Protein AF-A0A7V9ZCV2-F1 (afdb_monomer_lite)

Foldseek 3Di:
DDVVQFVDPPDPDTHGDDDDPDDPFAKAFDDALVQCCDDPNPDPVHPCLQWDADPQQLWIDHDDDPSVLVSVCVQQPQCDADPVRHRCNDPVNTIDRDHYDDQDGDDPQSQQVDGRCCCCVVVVDDLVNAWDADGPDDPNPRIDDEDADCPPDDDDGHYPVVQLVLPNPCPDPRNVVPSCNGHVDPPDDDDD

pLDDT: mean 80.01, std 9.98, range [44.03, 93.31]

Secondary structure (DSSP, 8-state):
--TTTBS-SSSSSPPBPPPPSS-SS--EEP--TTGGGSGGGS-TTGGGGT--EEGGGTEE----THHHHHHHHTT--TT-B-TTS-B--SHHHHEESS---PPP---GGGGGT--HHHHHHHHT--GGGTPPB-TTS-GGGSB---B--SSS--SSS-BGGGT-SSSSSS-STTTTT-GGGT---TT-----

Radius of gyration: 21.48 Å; chains: 1; bounding box: 48×38×63 Å

Sequence (192 aa):
MCEICHTDASSGKPPLKSFPTVFKESFNVKFDHAQHMAGAARPPNGCVACHRSLNRGVALTIPVGLNAHSQCYSCHTPSSKAASGKEIASCGVCHDQKAFARTATNASAFRVGFVHSKHASRQRLECASCHTLSAGLPQGRQVSSPRAAEHFVTGGGQSCLTCHNGKRSFGGDLAFKDCRRCHTGSTFRLGM

Structure (mmCIF, N/CA/C/O backbone):
data_AF-A0A7V9ZCV2-F1
#
_entry.id   AF-A0A7V9ZCV2-F1
#
loop_
_atom_site.group_PDB
_atom_site.id
_atom_site.type_symbol
_atom_site.label_atom_id
_atom_site.label_alt_id
_atom_site.label_comp_id
_atom_site.label_asym_id
_atom_site.label_entity_id
_atom_site.label_seq_id
_atom_site.pdbx_PDB_ins_code
_atom_site.Cartn_x
_atom_site.Cartn_y
_atom_site.Cartn_z
_atom_site.occupancy
_atom_site.B_iso_or_equiv
_atom_site.auth_seq_id
_atom_site.auth_comp_id
_atom_site.auth_asym_id
_atom_site.auth_atom_id
_atom_site.pdbx_PDB_model_num
ATOM 1 N N . MET A 1 1 ? 21.362 -8.732 -21.301 1.00 61.47 1 MET A N 1
ATOM 2 C CA . MET A 1 1 ? 20.115 -9.526 -21.200 1.00 61.47 1 MET A CA 1
ATOM 3 C C . MET A 1 1 ? 20.395 -10.753 -20.330 1.00 61.47 1 MET A C 1
ATOM 5 O O . MET A 1 1 ? 21.553 -11.138 -20.265 1.00 61.47 1 MET A O 1
ATOM 9 N N . CYS A 1 2 ? 19.422 -11.320 -19.605 1.00 65.75 2 CYS A N 1
ATOM 10 C CA . CYS A 1 2 ? 19.673 -12.418 -18.656 1.00 65.75 2 CYS A CA 1
ATOM 11 C C . CYS A 1 2 ? 19.262 -13.783 -19.230 1.00 65.75 2 CYS A C 1
ATOM 13 O O . CYS A 1 2 ? 18.094 -13.980 -19.566 1.00 65.75 2 CYS A O 1
ATOM 15 N N . GLU A 1 3 ? 20.194 -14.739 -19.274 1.00 69.94 3 GLU A N 1
ATOM 16 C CA . GLU A 1 3 ? 19.952 -16.104 -19.772 1.00 69.94 3 GLU A CA 1
ATOM 17 C C . GLU A 1 3 ? 18.967 -16.910 -18.911 1.00 69.94 3 GLU A C 1
ATOM 19 O O . GLU A 1 3 ? 18.524 -17.979 -19.313 1.00 69.94 3 GLU A O 1
ATOM 24 N N . ILE A 1 4 ? 18.556 -16.411 -17.743 1.00 67.38 4 ILE A N 1
ATOM 25 C CA . ILE A 1 4 ? 17.490 -17.034 -16.942 1.00 67.38 4 ILE A CA 1
ATOM 26 C C . ILE A 1 4 ? 16.166 -17.053 -17.721 1.00 67.38 4 ILE A C 1
ATOM 28 O O . ILE A 1 4 ? 15.456 -18.056 -17.705 1.00 67.38 4 ILE A O 1
ATOM 32 N N . CYS A 1 5 ? 15.859 -15.976 -18.450 1.00 69.69 5 CYS A N 1
ATOM 33 C CA . CYS A 1 5 ? 14.604 -15.837 -19.192 1.00 69.69 5 CYS A CA 1
ATOM 34 C C . CYS A 1 5 ? 14.782 -15.876 -20.710 1.00 69.69 5 CYS A C 1
ATOM 36 O O . CYS A 1 5 ? 13.781 -15.967 -21.409 1.00 69.69 5 CYS A O 1
ATOM 38 N N . HIS A 1 6 ? 16.007 -15.810 -21.230 1.00 78.31 6 HIS A N 1
ATOM 39 C CA . HIS A 1 6 ? 16.274 -15.845 -22.668 1.00 78.31 6 HIS A CA 1
ATOM 40 C C . HIS A 1 6 ? 17.119 -17.052 -23.059 1.00 78.31 6 HIS A C 1
ATOM 42 O O . HIS A 1 6 ? 17.955 -17.507 -22.279 1.00 78.31 6 HIS A O 1
ATOM 48 N N . THR A 1 7 ? 16.886 -17.588 -24.256 1.00 77.62 7 THR A N 1
ATOM 49 C CA . THR A 1 7 ? 17.662 -18.714 -24.805 1.00 77.62 7 THR A CA 1
ATOM 50 C C . THR A 1 7 ? 19.061 -18.299 -25.249 1.00 77.62 7 THR A C 1
ATOM 52 O O . THR A 1 7 ? 19.964 -19.124 -25.227 1.00 77.62 7 THR A O 1
ATOM 55 N N . ASP A 1 8 ? 19.238 -17.025 -25.597 1.00 77.00 8 ASP A N 1
ATOM 56 C CA . ASP A 1 8 ? 20.525 -16.375 -25.829 1.00 77.00 8 ASP A CA 1
ATOM 57 C C . ASP A 1 8 ? 20.475 -14.940 -25.289 1.00 77.00 8 ASP A C 1
ATOM 59 O O . ASP A 1 8 ? 19.408 -14.340 -25.204 1.00 77.00 8 ASP A O 1
ATOM 63 N N . ALA A 1 9 ? 21.608 -14.378 -24.875 1.00 68.88 9 ALA A N 1
ATOM 64 C CA . ALA A 1 9 ? 21.683 -12.985 -24.422 1.00 68.88 9 ALA A CA 1
ATOM 65 C C . ALA A 1 9 ? 22.315 -12.043 -25.462 1.00 68.88 9 ALA A C 1
ATOM 67 O O . ALA A 1 9 ? 22.471 -10.850 -25.184 1.00 68.88 9 ALA A O 1
ATOM 68 N N . SER A 1 10 ? 22.679 -12.585 -26.626 1.00 67.44 10 SER A N 1
ATOM 69 C CA . SER A 1 10 ? 23.599 -11.972 -27.589 1.00 67.44 10 SER A CA 1
ATOM 70 C C . SER A 1 10 ? 22.897 -11.360 -28.802 1.00 67.44 10 SER A C 1
ATOM 72 O O . SER A 1 10 ? 23.508 -10.569 -29.517 1.00 67.44 10 SER A O 1
ATOM 74 N N . SER A 1 11 ? 21.632 -11.701 -29.061 1.00 63.31 11 SER A N 1
ATOM 75 C CA . SER A 1 11 ? 20.870 -11.140 -30.181 1.00 63.31 11 SER A CA 1
ATOM 76 C C . SER A 1 11 ? 20.094 -9.871 -29.795 1.00 63.31 11 SER A C 1
ATOM 78 O O . SER A 1 11 ? 19.794 -9.624 -28.628 1.00 63.31 11 SER A O 1
ATOM 80 N N . GLY A 1 12 ? 19.754 -9.032 -30.785 1.00 63.56 12 GLY A N 1
ATOM 81 C CA . GLY A 1 12 ? 19.007 -7.780 -30.568 1.00 63.56 12 GLY A CA 1
ATOM 82 C C . GLY A 1 12 ? 17.534 -7.976 -30.170 1.00 63.56 12 GLY A C 1
ATOM 83 O O . GLY A 1 12 ? 16.901 -7.045 -29.674 1.00 63.56 12 GLY A O 1
ATOM 84 N N . LYS A 1 13 ? 16.988 -9.185 -30.368 1.00 66.25 13 LYS A N 1
ATOM 85 C CA . LYS A 1 13 ? 15.652 -9.624 -29.925 1.00 66.25 13 LYS A CA 1
ATOM 86 C C . LYS A 1 13 ? 15.717 -11.091 -29.473 1.00 66.25 13 LYS A C 1
ATOM 88 O O . LYS A 1 13 ? 15.217 -11.966 -30.179 1.00 66.25 13 LYS A O 1
ATOM 93 N N . PRO A 1 14 ? 16.348 -11.364 -28.327 1.00 69.12 14 PRO A N 1
ATOM 94 C CA . PRO A 1 14 ? 16.604 -12.727 -27.906 1.00 69.12 14 PRO A CA 1
ATOM 95 C C . PRO A 1 14 ? 15.304 -13.455 -27.564 1.00 69.12 14 PRO A C 1
ATOM 97 O O . PRO A 1 14 ? 14.473 -12.890 -26.839 1.00 69.12 14 PRO A O 1
ATOM 100 N N . PRO A 1 15 ? 15.104 -14.696 -28.045 1.00 75.25 15 PRO A N 1
ATOM 101 C CA . PRO A 1 15 ? 13.908 -15.465 -27.747 1.00 75.25 15 PRO A CA 1
ATOM 102 C C . PRO A 1 15 ? 13.770 -15.670 -26.239 1.00 75.25 15 PRO A C 1
ATOM 104 O O . PRO A 1 15 ? 14.747 -15.929 -25.530 1.00 75.25 15 PRO A O 1
ATOM 107 N N . LEU A 1 16 ? 12.543 -15.536 -25.740 1.00 73.38 16 LEU A N 1
ATOM 108 C CA . LEU A 1 16 ? 12.220 -15.818 -24.347 1.00 73.38 16 LEU A CA 1
ATOM 109 C C . LEU A 1 16 ? 12.081 -17.332 -24.157 1.00 73.38 16 LEU A C 1
ATOM 111 O O . LEU A 1 16 ? 11.397 -18.006 -24.927 1.00 73.38 16 LEU A O 1
ATOM 115 N N . LYS A 1 17 ? 12.689 -17.860 -23.096 1.00 71.00 17 LYS A N 1
ATOM 116 C CA . LYS A 1 17 ? 12.390 -19.198 -22.588 1.00 71.00 17 LYS A CA 1
ATOM 117 C C . LYS A 1 17 ? 10.922 -19.243 -22.173 1.00 71.00 17 LYS A C 1
ATOM 119 O O . LYS A 1 17 ? 10.381 -18.270 -21.641 1.00 71.00 17 LYS A O 1
ATOM 124 N N . SER A 1 18 ? 10.282 -20.392 -22.373 1.00 65.44 18 SER A N 1
ATOM 125 C CA . SER A 1 18 ? 8.979 -20.662 -21.769 1.00 65.44 18 SER A CA 1
ATOM 126 C C . SER A 1 18 ? 9.080 -20.432 -20.263 1.00 65.44 18 SER A C 1
ATOM 128 O O . SER A 1 18 ? 10.025 -20.905 -19.629 1.00 65.44 18 SER A O 1
ATOM 130 N N . PHE A 1 19 ? 8.136 -19.678 -19.698 1.00 58.47 19 PHE A N 1
ATOM 131 C CA . PHE A 1 19 ? 8.181 -19.353 -18.278 1.00 58.47 19 PHE A CA 1
ATOM 132 C C . PHE A 1 19 ? 8.149 -20.661 -17.470 1.00 58.47 19 PHE A C 1
ATOM 134 O O . PHE A 1 19 ? 7.226 -21.458 -17.670 1.00 58.47 19 PHE A O 1
ATOM 141 N N . PRO A 1 20 ? 9.149 -20.930 -16.614 1.00 55.72 20 PRO A N 1
ATOM 142 C CA . PRO A 1 20 ? 9.232 -22.206 -15.928 1.00 55.72 20 PRO A CA 1
ATOM 143 C C . PRO A 1 20 ? 8.002 -22.395 -15.039 1.00 55.72 20 PRO A C 1
ATOM 145 O O . PRO A 1 20 ? 7.627 -21.517 -14.262 1.00 55.72 20 PRO A O 1
ATOM 148 N N . THR A 1 21 ? 7.372 -23.564 -15.140 1.00 54.09 21 THR A N 1
ATOM 149 C CA . THR A 1 21 ? 6.256 -23.960 -14.266 1.00 54.09 21 THR A CA 1
ATOM 150 C C . THR A 1 21 ? 6.712 -24.175 -12.820 1.00 54.09 21 THR A C 1
ATOM 152 O O . THR A 1 21 ? 5.890 -24.137 -11.906 1.00 54.09 21 THR A O 1
ATOM 155 N N . VAL A 1 22 ? 8.024 -24.345 -12.606 1.00 49.62 22 VAL A N 1
ATOM 156 C CA . VAL A 1 22 ? 8.671 -24.476 -11.299 1.00 49.62 22 VAL A CA 1
ATOM 157 C C . VAL A 1 22 ? 10.004 -23.721 -11.325 1.00 49.62 22 VAL A C 1
ATOM 159 O O . VAL A 1 22 ? 10.908 -24.082 -12.077 1.00 49.62 22 VAL A O 1
ATOM 162 N N . PHE A 1 23 ? 10.141 -22.674 -10.512 1.00 55.56 23 PHE A N 1
ATOM 163 C CA . PHE A 1 23 ? 11.418 -21.976 -10.338 1.00 55.56 23 PHE A CA 1
ATOM 164 C C . PHE A 1 23 ? 12.355 -22.822 -9.470 1.00 55.56 23 PHE A C 1
ATOM 166 O O . PHE A 1 23 ? 12.023 -23.116 -8.321 1.00 55.56 23 PHE A O 1
ATOM 173 N N . LYS A 1 24 ? 13.512 -23.223 -10.016 1.00 51.44 24 LYS A N 1
ATOM 174 C CA . LYS A 1 24 ? 14.575 -23.894 -9.249 1.00 51.44 24 LYS A CA 1
ATOM 175 C C . LYS A 1 24 ? 15.410 -22.887 -8.458 1.00 51.44 24 LYS A C 1
ATOM 177 O O . LYS A 1 24 ? 15.836 -23.190 -7.347 1.00 51.44 24 LYS A O 1
ATOM 182 N N . GLU A 1 25 ? 15.595 -21.680 -8.984 1.00 54.75 25 GLU A N 1
ATOM 183 C CA . GLU A 1 25 ? 16.238 -20.578 -8.280 1.00 54.75 25 GLU A CA 1
ATOM 184 C C . GLU A 1 25 ? 15.188 -19.674 -7.611 1.00 54.75 25 GLU A C 1
ATOM 186 O O . GLU A 1 25 ? 14.194 -19.270 -8.219 1.00 54.75 25 GLU A O 1
ATOM 191 N N . SER A 1 26 ? 15.401 -19.321 -6.342 1.00 57.47 26 SER A N 1
ATOM 192 C CA . SER A 1 26 ? 14.603 -18.268 -5.711 1.00 57.47 26 SER A CA 1
ATOM 193 C C . SER A 1 26 ? 15.037 -16.911 -6.260 1.00 57.47 26 SER A C 1
ATOM 195 O O . SER A 1 26 ? 16.184 -16.510 -6.071 1.00 57.47 26 SER A O 1
ATOM 197 N N . PHE A 1 27 ? 14.120 -16.197 -6.910 1.00 68.06 27 PHE A N 1
ATOM 198 C CA . PHE A 1 27 ? 14.326 -14.805 -7.296 1.00 68.06 27 PHE A CA 1
ATOM 199 C C . PHE A 1 27 ? 13.449 -13.918 -6.436 1.00 68.06 27 PHE A C 1
ATOM 201 O O . PHE A 1 27 ? 12.218 -14.003 -6.470 1.00 68.06 27 PHE A O 1
ATOM 208 N N . ASN A 1 28 ? 14.088 -13.047 -5.666 1.00 74.56 28 ASN A N 1
ATOM 209 C CA . ASN A 1 28 ? 13.364 -12.040 -4.928 1.00 74.56 28 ASN A CA 1
ATOM 210 C C . ASN A 1 28 ? 12.978 -10.901 -5.876 1.00 74.56 28 ASN A C 1
ATOM 212 O O . ASN A 1 28 ? 13.704 -10.584 -6.824 1.00 74.56 28 ASN A O 1
ATOM 216 N N . VAL A 1 29 ? 11.839 -10.275 -5.601 1.00 81.38 29 VAL A N 1
ATOM 217 C CA . VAL A 1 29 ? 11.455 -9.018 -6.235 1.00 81.38 29 VAL A CA 1
ATOM 218 C C . VAL A 1 29 ? 11.764 -7.882 -5.268 1.00 81.38 29 VAL A C 1
ATOM 220 O O . VAL A 1 29 ? 11.460 -7.942 -4.079 1.00 81.38 29 VAL A O 1
ATOM 223 N N . LYS A 1 30 ? 12.413 -6.847 -5.779 1.00 83.56 30 LYS A N 1
ATOM 224 C CA . LYS A 1 30 ? 12.681 -5.595 -5.090 1.00 83.56 30 LYS A CA 1
ATOM 225 C C . LYS A 1 30 ? 11.562 -4.639 -5.453 1.00 83.56 30 LYS A C 1
ATOM 227 O O . LYS A 1 30 ? 11.387 -4.281 -6.615 1.00 83.56 30 LYS A O 1
ATOM 232 N N . PHE A 1 31 ? 10.824 -4.222 -4.440 1.00 87.56 31 PHE A N 1
ATOM 233 C CA . PHE A 1 31 ? 9.834 -3.170 -4.545 1.00 87.56 31 PHE A CA 1
ATOM 234 C C . PHE A 1 31 ? 9.894 -2.324 -3.276 1.00 87.56 31 PHE A C 1
ATOM 236 O O . PHE A 1 31 ? 10.027 -2.868 -2.178 1.00 87.56 31 PHE A O 1
ATOM 243 N N . ASP A 1 32 ? 9.815 -1.005 -3.432 1.00 90.06 32 ASP A N 1
ATOM 244 C CA . ASP A 1 32 ? 9.795 -0.055 -2.322 1.00 90.06 32 ASP A CA 1
ATOM 245 C C . ASP A 1 32 ? 8.561 0.846 -2.429 1.00 90.06 32 ASP A C 1
ATOM 247 O O . ASP A 1 32 ? 8.414 1.612 -3.387 1.00 90.06 32 ASP A O 1
ATOM 251 N N . HIS A 1 33 ? 7.647 0.726 -1.461 1.00 92.50 33 HIS A N 1
ATOM 252 C CA . HIS A 1 33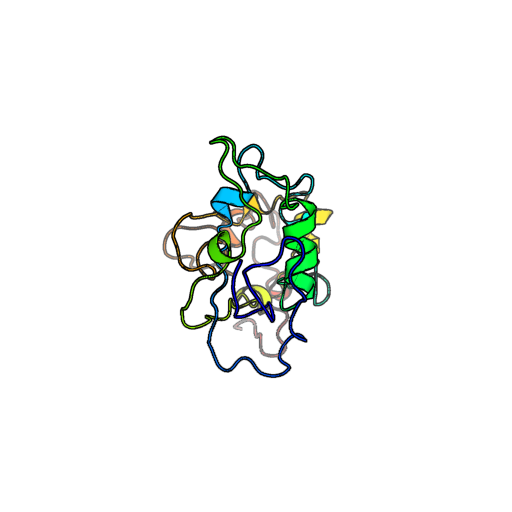 ? 6.413 1.514 -1.449 1.00 92.50 33 HIS A CA 1
ATOM 253 C C . HIS A 1 33 ? 6.674 3.012 -1.276 1.00 92.50 33 HIS A C 1
ATOM 255 O O . HIS A 1 33 ? 5.944 3.814 -1.850 1.00 92.50 33 HIS A O 1
ATOM 261 N N . ALA A 1 34 ? 7.677 3.407 -0.488 1.00 93.31 34 ALA A N 1
ATOM 262 C CA . ALA A 1 34 ? 7.952 4.820 -0.250 1.00 93.31 34 ALA A CA 1
ATOM 263 C C . ALA A 1 34 ? 8.448 5.493 -1.538 1.00 93.31 34 ALA A C 1
ATOM 265 O O . ALA A 1 34 ? 7.972 6.572 -1.888 1.00 93.31 34 ALA A O 1
ATOM 266 N N . GLN A 1 35 ? 9.309 4.807 -2.297 1.00 91.94 35 GLN A N 1
ATOM 267 C CA . GLN A 1 35 ? 9.753 5.251 -3.616 1.00 91.94 35 GLN A CA 1
ATOM 268 C C . GLN A 1 35 ? 8.576 5.417 -4.588 1.00 91.94 35 GLN A C 1
ATOM 270 O O . GLN A 1 35 ? 8.456 6.454 -5.235 1.00 91.94 35 GLN A O 1
ATOM 275 N N . HIS A 1 36 ? 7.679 4.430 -4.671 1.00 92.31 36 HIS A N 1
ATOM 276 C CA . HIS A 1 36 ? 6.541 4.450 -5.603 1.00 92.31 36 HIS A CA 1
ATOM 277 C C . HIS A 1 36 ? 5.363 5.305 -5.128 1.00 92.31 36 HIS A C 1
ATOM 279 O O . HIS A 1 36 ? 4.305 5.298 -5.744 1.00 92.31 36 HIS A O 1
ATOM 285 N N . MET A 1 37 ? 5.509 6.050 -4.036 1.00 92.56 37 MET A N 1
ATOM 286 C CA . MET A 1 37 ? 4.476 6.972 -3.561 1.00 92.56 37 MET A CA 1
ATOM 287 C C . MET A 1 37 ? 4.943 8.431 -3.575 1.00 92.56 37 MET A C 1
ATOM 289 O O . MET A 1 37 ? 4.214 9.307 -3.094 1.00 92.56 37 MET A O 1
ATOM 293 N N . ALA A 1 38 ? 6.102 8.697 -4.192 1.00 89.75 38 ALA A N 1
ATOM 294 C CA . ALA A 1 38 ? 6.743 10.003 -4.282 1.00 89.75 38 ALA A CA 1
ATOM 295 C C . ALA A 1 38 ? 7.051 10.425 -5.733 1.00 89.75 38 ALA A C 1
ATOM 297 O O . ALA A 1 38 ? 7.393 9.605 -6.587 1.00 89.75 38 ALA A O 1
ATOM 298 N N . GLY A 1 39 ? 6.978 11.736 -5.990 1.00 88.56 39 GLY A N 1
ATOM 299 C CA . GLY A 1 39 ? 7.389 12.357 -7.254 1.00 88.56 39 GLY A CA 1
ATOM 300 C C . GLY A 1 39 ? 6.771 11.713 -8.500 1.00 88.56 39 GLY A C 1
ATOM 301 O O . GLY A 1 39 ? 5.615 11.297 -8.492 1.00 88.56 39 GLY A O 1
ATOM 302 N N . ALA A 1 40 ? 7.571 11.606 -9.564 1.00 86.00 40 ALA A N 1
ATOM 303 C CA . ALA A 1 40 ? 7.162 11.024 -10.846 1.00 86.00 40 ALA A CA 1
ATOM 304 C C . ALA A 1 40 ? 6.929 9.500 -10.801 1.00 86.00 40 ALA A C 1
ATOM 306 O O . ALA A 1 40 ? 6.356 8.942 -11.730 1.00 86.00 40 ALA A O 1
ATOM 307 N N . ALA A 1 41 ? 7.366 8.821 -9.735 1.00 88.62 41 ALA A N 1
ATOM 308 C CA . ALA A 1 41 ? 7.134 7.390 -9.556 1.00 88.62 41 ALA A CA 1
ATOM 309 C C . ALA A 1 41 ? 5.748 7.086 -8.966 1.00 88.62 41 ALA A C 1
ATOM 311 O O . ALA A 1 41 ? 5.340 5.925 -8.945 1.00 88.62 41 ALA A O 1
ATOM 312 N N . ARG A 1 42 ? 5.030 8.107 -8.475 1.00 91.31 42 ARG A N 1
ATOM 313 C CA . ARG A 1 42 ? 3.710 7.948 -7.868 1.00 91.31 42 ARG A CA 1
ATOM 314 C C . ARG A 1 42 ? 2.660 7.598 -8.933 1.00 91.31 42 ARG A C 1
ATOM 316 O O . ARG A 1 42 ? 2.423 8.412 -9.825 1.00 91.31 42 ARG A O 1
ATOM 323 N N . PRO A 1 43 ? 1.960 6.453 -8.818 1.00 90.62 43 PRO A N 1
ATOM 324 C CA . PRO A 1 43 ? 0.871 6.116 -9.723 1.00 90.62 43 PRO A CA 1
ATOM 325 C C . PRO A 1 43 ? -0.267 7.145 -9.657 1.00 90.62 43 PRO A C 1
ATOM 327 O O . PRO A 1 43 ? -0.588 7.620 -8.561 1.00 90.62 43 PRO A O 1
ATOM 330 N N . PRO A 1 44 ? -0.951 7.427 -10.782 1.00 85.38 44 PRO A N 1
ATOM 331 C CA . PRO A 1 44 ? -2.009 8.440 -10.850 1.00 85.38 44 PRO A CA 1
ATOM 332 C C . PRO A 1 44 ? -3.168 8.165 -9.879 1.00 85.38 44 PRO A C 1
ATOM 334 O O . PRO A 1 44 ? -3.729 9.097 -9.316 1.00 85.38 44 PRO A O 1
ATOM 337 N N . ASN A 1 45 ? -3.465 6.889 -9.607 1.00 86.56 45 ASN A N 1
ATOM 338 C CA . ASN A 1 45 ? -4.514 6.468 -8.671 1.00 86.56 45 ASN A CA 1
ATOM 339 C C . ASN A 1 45 ? -3.952 5.928 -7.339 1.00 86.56 45 ASN A C 1
ATOM 341 O O . ASN A 1 45 ? -4.623 5.182 -6.628 1.00 86.56 45 ASN A O 1
ATOM 345 N N . GLY A 1 46 ? -2.701 6.256 -6.998 1.00 89.00 46 GLY A N 1
ATOM 346 C CA . GLY A 1 46 ? -2.062 5.835 -5.749 1.00 89.00 46 GLY A CA 1
ATOM 347 C C . GLY A 1 46 ? -2.125 4.320 -5.515 1.00 89.00 46 GLY A C 1
ATOM 348 O O . GLY A 1 46 ? -1.873 3.527 -6.421 1.00 89.00 46 GLY A O 1
ATOM 349 N N . CYS A 1 47 ? -2.496 3.913 -4.297 1.00 89.69 47 CYS A N 1
ATOM 350 C CA . CYS A 1 47 ? -2.541 2.506 -3.883 1.00 89.69 47 CYS A CA 1
ATOM 351 C C . CYS A 1 47 ? -3.409 1.644 -4.819 1.00 89.69 47 CYS A C 1
ATOM 353 O O . CYS A 1 47 ? -3.065 0.494 -5.096 1.00 89.69 47 CYS A O 1
ATOM 355 N N . VAL A 1 48 ? -4.526 2.192 -5.322 1.00 88.44 48 VAL A N 1
ATOM 356 C CA . VAL A 1 48 ? -5.492 1.421 -6.120 1.00 88.44 48 VAL A CA 1
ATOM 357 C C . VAL A 1 48 ? -5.055 1.194 -7.564 1.00 88.44 48 VAL A C 1
ATOM 359 O O . VAL A 1 48 ? -5.655 0.377 -8.255 1.00 88.44 48 VAL A O 1
ATOM 362 N N . ALA A 1 49 ? -3.981 1.854 -8.013 1.00 89.88 49 ALA A N 1
ATOM 363 C CA . ALA A 1 49 ? -3.369 1.551 -9.303 1.00 89.88 49 ALA A CA 1
ATOM 364 C C . ALA A 1 49 ? -2.823 0.110 -9.348 1.00 89.88 49 ALA A C 1
ATOM 366 O O . ALA A 1 49 ? -2.912 -0.555 -10.375 1.00 89.88 49 ALA A O 1
ATOM 367 N N . CYS A 1 50 ? -2.315 -0.394 -8.218 1.00 89.12 50 CYS A N 1
ATOM 368 C CA . CYS A 1 50 ? -1.736 -1.737 -8.120 1.00 89.12 50 CYS A CA 1
ATOM 369 C C . CYS A 1 50 ? -2.594 -2.703 -7.286 1.00 89.12 50 CYS A C 1
ATOM 371 O O . CYS A 1 50 ? -2.595 -3.912 -7.534 1.00 89.12 50 CYS A O 1
ATOM 373 N N . HIS A 1 51 ? -3.319 -2.189 -6.288 1.00 88.25 51 HIS A N 1
ATOM 374 C CA . HIS A 1 51 ? -4.087 -2.983 -5.333 1.00 88.25 51 HIS A CA 1
ATOM 375 C C . HIS A 1 51 ? -5.597 -2.865 -5.570 1.00 88.25 51 HIS A C 1
ATOM 377 O O . HIS A 1 51 ? -6.154 -1.774 -5.548 1.00 88.25 51 HIS A O 1
ATOM 383 N N . ARG A 1 52 ? -6.302 -3.995 -5.681 1.00 84.81 52 ARG A N 1
ATOM 384 C CA . ARG A 1 52 ? -7.775 -4.038 -5.644 1.00 84.81 52 ARG A CA 1
ATOM 385 C C . ARG A 1 52 ? -8.272 -4.599 -4.318 1.00 84.81 52 ARG A C 1
ATOM 387 O O . ARG A 1 52 ? -7.605 -5.424 -3.693 1.00 84.81 52 ARG A O 1
ATOM 394 N N . SER A 1 53 ? -9.467 -4.190 -3.907 1.00 83.94 53 SER A N 1
ATOM 395 C CA . SER A 1 53 ? -10.143 -4.771 -2.745 1.00 83.94 53 SER A CA 1
ATOM 396 C C . SER A 1 53 ? -10.526 -6.236 -2.974 1.00 83.94 53 SER A C 1
ATOM 398 O O . SER A 1 53 ? -11.013 -6.611 -4.037 1.00 83.94 53 SER A O 1
ATOM 400 N N . LEU A 1 54 ? -10.344 -7.054 -1.942 1.00 80.50 54 LEU A N 1
ATOM 401 C CA . LEU A 1 54 ? -10.742 -8.457 -1.850 1.00 80.50 54 LEU A CA 1
ATOM 402 C C . LEU A 1 54 ? -11.606 -8.677 -0.607 1.00 80.50 54 LEU A C 1
ATOM 404 O O . LEU A 1 54 ? -11.672 -7.821 0.277 1.00 80.50 54 LEU A O 1
ATOM 408 N N . ASN A 1 55 ? -12.247 -9.846 -0.516 1.00 80.88 55 ASN A N 1
ATOM 409 C CA . ASN A 1 55 ? -12.986 -10.283 0.674 1.00 80.88 55 ASN A CA 1
ATOM 410 C C . ASN A 1 55 ? -13.963 -9.207 1.173 1.00 80.88 55 ASN A C 1
ATOM 412 O O . ASN A 1 55 ? -13.909 -8.788 2.325 1.00 80.88 55 ASN A O 1
ATOM 416 N N . ARG A 1 56 ? -14.809 -8.695 0.267 1.00 83.12 56 ARG A N 1
ATOM 417 C CA . ARG A 1 56 ? -15.779 -7.616 0.546 1.00 83.12 56 ARG A CA 1
ATOM 418 C C . ARG A 1 56 ? -15.147 -6.319 1.090 1.00 83.12 56 ARG A C 1
ATOM 420 O O . ARG A 1 56 ? -15.787 -5.574 1.825 1.00 83.12 56 ARG A O 1
ATOM 427 N N . GLY A 1 57 ? -13.903 -6.027 0.706 1.00 81.06 57 GLY A N 1
ATOM 428 C CA . GLY A 1 57 ? -13.184 -4.818 1.117 1.00 81.06 57 GLY A CA 1
ATOM 429 C C . GLY A 1 57 ? -12.381 -4.974 2.402 1.00 81.06 57 GLY A C 1
ATOM 430 O O . GLY A 1 57 ? -11.885 -3.980 2.918 1.00 81.06 57 GLY A O 1
ATOM 431 N N . VAL A 1 58 ? -12.254 -6.189 2.935 1.00 80.25 58 VAL A N 1
ATOM 432 C CA . VAL A 1 58 ? -11.399 -6.464 4.093 1.00 80.25 58 VAL A CA 1
ATOM 433 C C . VAL A 1 58 ? -9.932 -6.433 3.663 1.00 80.25 58 VAL A C 1
ATOM 435 O O . VAL A 1 58 ? -9.164 -5.636 4.186 1.00 80.25 58 VAL A O 1
ATOM 438 N N . ALA A 1 59 ? -9.556 -7.221 2.656 1.00 79.94 59 ALA A N 1
ATOM 439 C CA . ALA A 1 59 ? -8.170 -7.355 2.208 1.00 79.94 59 ALA A CA 1
ATOM 440 C C . ALA A 1 59 ? -7.896 -6.590 0.902 1.00 79.94 59 ALA A C 1
ATOM 442 O O . ALA A 1 59 ? -8.822 -6.171 0.206 1.00 79.94 59 ALA A O 1
ATOM 443 N N . LEU A 1 60 ? -6.618 -6.457 0.547 1.00 81.50 60 LEU A N 1
ATOM 444 C CA . LEU A 1 60 ? -6.162 -5.981 -0.760 1.00 81.50 60 LEU A CA 1
ATOM 445 C C . LEU A 1 60 ? -5.432 -7.111 -1.502 1.00 81.50 60 LEU A C 1
ATOM 447 O O . LEU A 1 60 ? -4.827 -7.981 -0.874 1.00 81.50 60 LEU A O 1
ATOM 451 N N . THR A 1 61 ? -5.470 -7.112 -2.835 1.00 83.62 61 THR A N 1
ATOM 452 C CA . THR A 1 61 ? -4.588 -7.981 -3.633 1.00 83.62 61 THR A CA 1
ATOM 453 C C . THR A 1 61 ? -3.139 -7.577 -3.471 1.00 83.62 61 THR A C 1
ATOM 455 O O . THR A 1 61 ? -2.861 -6.398 -3.317 1.00 83.62 61 THR A O 1
ATOM 458 N N . ILE A 1 62 ? -2.215 -8.509 -3.669 1.00 79.50 62 ILE A N 1
ATOM 459 C CA . ILE A 1 62 ? -0.827 -8.192 -4.013 1.00 79.50 62 ILE A CA 1
ATOM 460 C C . ILE A 1 62 ? -0.580 -8.754 -5.419 1.00 79.50 62 ILE A C 1
ATOM 462 O O . ILE A 1 62 ? -0.945 -9.911 -5.652 1.00 79.50 62 ILE A O 1
ATOM 466 N N . PRO A 1 63 ? -0.030 -7.972 -6.369 1.00 78.94 63 PRO A N 1
ATOM 467 C CA . PRO A 1 63 ? 0.371 -8.505 -7.668 1.00 78.94 63 PRO A CA 1
ATOM 468 C C . PRO A 1 63 ? 1.368 -9.658 -7.496 1.00 78.94 63 PRO A C 1
ATOM 470 O O . PRO A 1 63 ? 2.336 -9.537 -6.748 1.00 78.94 63 PRO A O 1
ATOM 473 N N . VAL A 1 64 ? 1.133 -10.781 -8.175 1.00 74.00 64 VAL A N 1
ATOM 474 C CA . VAL A 1 64 ? 1.989 -11.975 -8.103 1.00 74.00 64 VAL A CA 1
ATOM 475 C C . VAL A 1 64 ? 2.132 -12.633 -9.475 1.00 74.00 64 VAL A C 1
ATOM 477 O O . VAL A 1 64 ? 1.242 -12.531 -10.322 1.00 74.00 64 VAL A O 1
ATOM 480 N N . GLY A 1 65 ? 3.247 -13.338 -9.678 1.00 71.69 65 GLY A N 1
ATOM 481 C CA . GLY A 1 65 ? 3.517 -14.108 -10.894 1.00 71.69 65 GLY A CA 1
ATOM 482 C C . GLY A 1 65 ? 3.628 -13.245 -12.155 1.00 71.69 65 GLY A C 1
ATOM 483 O O . GLY A 1 65 ? 4.020 -12.082 -12.099 1.00 71.69 65 GLY A O 1
ATOM 484 N N . LEU A 1 66 ? 3.259 -13.811 -13.307 1.00 71.62 66 LEU A N 1
ATOM 485 C CA . LEU A 1 66 ? 3.313 -13.122 -14.605 1.00 71.62 66 LEU A CA 1
ATOM 486 C C . LEU A 1 66 ? 2.446 -11.856 -14.658 1.00 71.62 66 LEU A C 1
ATOM 488 O O . LEU A 1 66 ? 2.849 -10.867 -15.262 1.00 71.62 66 LEU A O 1
ATOM 492 N N . ASN A 1 67 ? 1.314 -11.843 -13.953 1.00 73.00 67 ASN A N 1
ATOM 493 C CA . ASN A 1 67 ? 0.456 -10.660 -13.857 1.00 73.00 67 ASN A CA 1
ATOM 494 C C 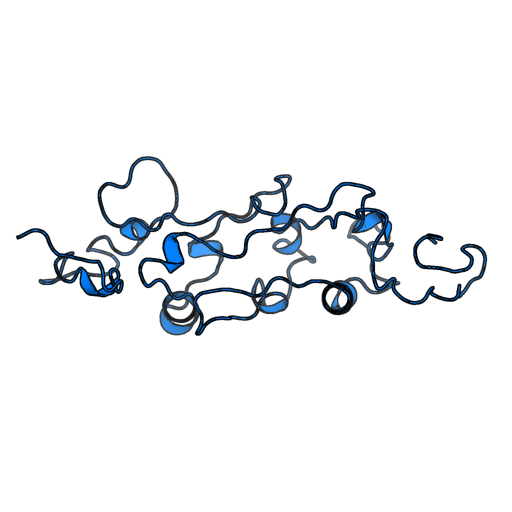. ASN A 1 67 ? 1.110 -9.498 -13.090 1.00 73.00 67 ASN A C 1
ATOM 496 O O . ASN A 1 67 ? 0.671 -8.360 -13.219 1.00 73.00 67 ASN A O 1
ATOM 500 N N . ALA A 1 68 ? 2.149 -9.746 -12.285 1.00 81.06 68 ALA A N 1
ATOM 501 C CA . ALA A 1 68 ? 2.918 -8.660 -11.685 1.00 81.06 68 ALA A CA 1
ATOM 502 C C . ALA A 1 68 ? 3.763 -7.924 -12.737 1.00 81.06 68 ALA A C 1
ATOM 504 O O . ALA A 1 68 ? 3.872 -6.703 -12.675 1.00 81.06 68 ALA A O 1
ATOM 505 N N . HIS A 1 69 ? 4.300 -8.634 -13.737 1.00 83.12 69 HIS A N 1
ATOM 506 C CA . HIS A 1 69 ? 5.076 -8.004 -14.807 1.00 83.12 69 HIS A CA 1
ATOM 507 C C . HIS A 1 69 ? 4.224 -7.029 -15.616 1.00 83.12 69 HIS A C 1
ATOM 509 O O . HIS A 1 69 ? 4.656 -5.903 -15.833 1.00 83.12 69 HIS A O 1
ATOM 515 N N . SER A 1 70 ? 3.008 -7.416 -16.016 1.00 84.44 70 SER A N 1
ATOM 516 C CA . SER A 1 70 ? 2.121 -6.513 -16.763 1.00 84.44 70 SER A CA 1
ATOM 517 C C . SER A 1 70 ? 1.788 -5.240 -15.975 1.00 84.44 70 SER A C 1
ATOM 519 O O . SER A 1 70 ? 1.756 -4.159 -16.558 1.00 84.44 70 SER A O 1
ATOM 521 N N . GLN A 1 71 ? 1.637 -5.341 -14.650 1.00 87.88 71 GLN A N 1
ATOM 522 C CA . GLN A 1 71 ? 1.470 -4.179 -13.773 1.00 87.88 71 GLN A CA 1
ATOM 523 C C . GLN A 1 71 ? 2.716 -3.279 -13.773 1.00 87.88 71 GLN A C 1
ATOM 525 O O . GLN A 1 71 ? 2.597 -2.078 -14.003 1.00 87.88 71 GLN A O 1
ATOM 530 N N . CYS A 1 72 ? 3.918 -3.828 -13.564 1.00 88.25 72 CYS A N 1
ATOM 531 C CA . CYS A 1 72 ? 5.157 -3.040 -13.545 1.00 88.25 72 CYS A CA 1
ATOM 532 C C . CYS A 1 72 ? 5.444 -2.377 -14.903 1.00 88.25 72 CYS A C 1
ATOM 534 O O . CYS A 1 72 ? 5.769 -1.190 -14.962 1.00 88.25 72 CYS A O 1
ATOM 536 N N . TYR A 1 73 ? 5.284 -3.123 -15.999 1.00 88.00 73 TYR A N 1
ATOM 537 C CA . TYR A 1 73 ? 5.568 -2.653 -17.357 1.00 88.00 73 TYR A CA 1
ATOM 538 C C . TYR A 1 73 ? 4.583 -1.597 -17.871 1.00 88.00 73 TYR A C 1
ATOM 540 O O . TYR A 1 73 ? 4.895 -0.934 -18.857 1.00 88.00 73 TYR A O 1
ATOM 548 N N . SER A 1 74 ? 3.452 -1.375 -17.190 1.00 88.44 74 SER A N 1
ATOM 549 C CA . SER A 1 74 ? 2.547 -0.262 -17.510 1.00 88.44 74 SER A CA 1
ATOM 550 C C . SER A 1 74 ? 3.224 1.113 -17.378 1.00 88.44 74 SER A C 1
ATOM 552 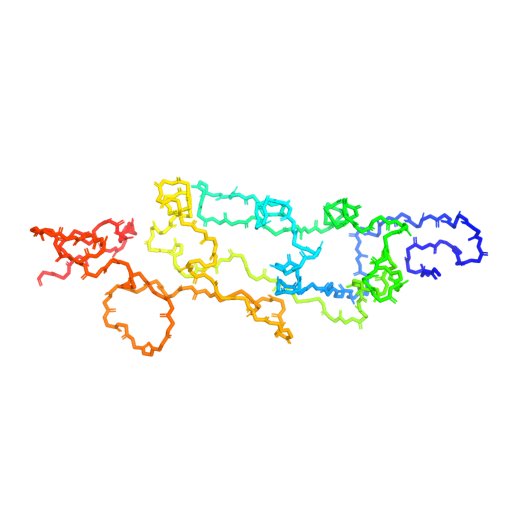O O . SER A 1 74 ? 2.915 2.019 -18.147 1.00 88.44 74 SER A O 1
ATOM 554 N N . CYS A 1 75 ? 4.193 1.244 -16.463 1.00 89.69 75 CYS A N 1
ATOM 555 C CA . CYS A 1 75 ? 5.006 2.453 -16.278 1.00 89.69 75 CYS A CA 1
ATOM 556 C C . CYS A 1 75 ? 6.482 2.232 -16.655 1.00 89.69 75 CYS A C 1
ATOM 558 O O . CYS A 1 75 ? 7.153 3.130 -17.169 1.00 89.69 75 CYS A O 1
ATOM 560 N N . HIS A 1 76 ? 7.014 1.030 -16.418 1.00 90.31 76 HIS A N 1
ATOM 561 C CA . HIS A 1 76 ? 8.417 0.684 -16.661 1.00 90.31 76 HIS A CA 1
ATOM 562 C C . HIS A 1 76 ? 8.633 0.086 -18.053 1.00 90.31 76 HIS A C 1
ATOM 564 O O . HIS A 1 76 ? 9.166 -1.010 -18.182 1.00 90.31 76 HIS A O 1
ATOM 570 N N . THR A 1 77 ? 8.214 0.786 -19.105 1.00 88.38 77 THR A N 1
ATOM 571 C CA . THR A 1 77 ? 8.450 0.369 -20.496 1.00 88.38 77 THR A CA 1
ATOM 572 C C . THR A 1 77 ? 9.949 0.256 -20.819 1.00 88.38 77 THR A C 1
ATOM 574 O O . THR A 1 77 ? 10.754 0.900 -20.149 1.00 88.38 77 THR A O 1
ATOM 577 N N . PRO A 1 78 ? 10.363 -0.492 -21.860 1.00 83.25 78 PRO A N 1
ATOM 578 C CA . PRO A 1 78 ? 11.776 -0.607 -22.241 1.00 83.25 78 PRO A CA 1
ATOM 579 C C . PRO A 1 78 ? 12.505 0.721 -22.499 1.00 83.25 78 PRO A C 1
ATOM 581 O O . PRO A 1 78 ? 13.725 0.751 -22.431 1.00 83.25 78 PRO A O 1
ATOM 584 N N . SER A 1 79 ? 11.776 1.800 -22.798 1.00 84.12 79 SER A N 1
ATOM 585 C CA . SER A 1 79 ? 12.310 3.157 -22.978 1.00 84.12 79 SER A CA 1
ATOM 586 C C . SER A 1 79 ? 12.254 4.024 -21.713 1.00 84.12 79 SER A C 1
ATOM 588 O O . SER A 1 79 ? 12.642 5.192 -21.750 1.00 84.12 79 SER A O 1
ATOM 590 N 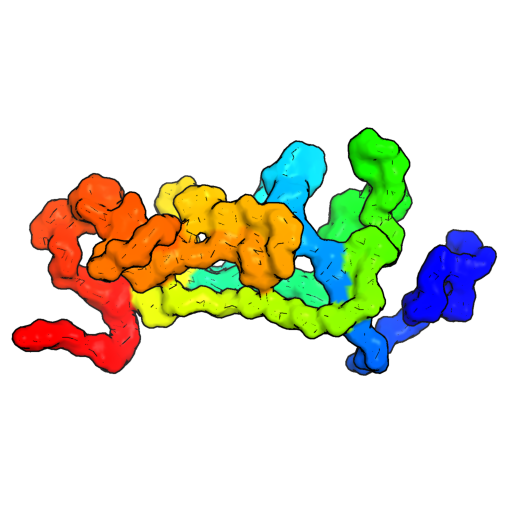N . SER A 1 80 ? 11.717 3.502 -20.607 1.00 88.19 80 SER A N 1
ATOM 591 C CA . SER A 1 80 ? 11.554 4.249 -19.362 1.00 88.19 80 SER A CA 1
ATOM 592 C C . SER A 1 80 ? 12.898 4.437 -18.662 1.00 88.19 8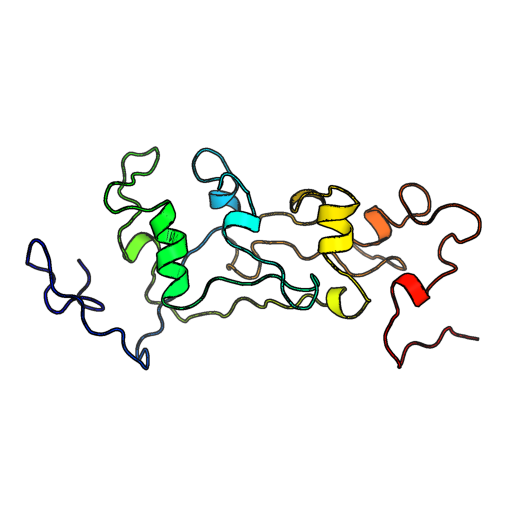0 SER A C 1
ATOM 594 O O . SER A 1 80 ? 13.620 3.477 -18.376 1.00 88.19 80 SER A O 1
ATOM 596 N N . LYS A 1 81 ? 13.180 5.688 -18.289 1.00 88.81 81 LYS A N 1
ATOM 597 C CA . LYS A 1 81 ? 14.390 6.096 -17.571 1.00 88.81 81 LYS A CA 1
ATOM 598 C C . LYS A 1 81 ? 14.032 6.745 -16.238 1.00 88.81 81 LYS A C 1
ATOM 600 O O . LYS A 1 81 ? 13.015 7.423 -16.114 1.00 88.81 81 LYS A O 1
ATOM 605 N N . ALA A 1 82 ? 14.884 6.549 -15.237 1.00 84.81 82 ALA A N 1
ATOM 606 C CA . ALA A 1 82 ? 14.840 7.318 -14.000 1.00 84.81 82 ALA A CA 1
ATOM 607 C C . ALA A 1 82 ? 15.164 8.794 -14.275 1.00 84.81 82 ALA A C 1
ATOM 609 O O . ALA A 1 82 ? 15.758 9.126 -15.300 1.00 84.81 82 ALA A O 1
ATOM 610 N N . ALA A 1 83 ? 14.888 9.669 -13.305 1.00 82.06 83 ALA A N 1
ATOM 611 C CA . ALA A 1 83 ? 15.303 11.074 -13.361 1.00 82.06 83 ALA A CA 1
ATOM 612 C C . ALA A 1 83 ? 16.825 11.246 -13.561 1.00 82.06 83 ALA A C 1
ATOM 614 O O . ALA A 1 83 ? 17.269 12.231 -14.135 1.00 82.06 83 ALA A O 1
ATOM 615 N N . SER A 1 84 ? 17.625 10.261 -13.138 1.00 82.38 84 SER A N 1
ATOM 616 C CA . SER A 1 84 ? 19.075 10.207 -13.360 1.00 82.38 84 SER A CA 1
ATOM 617 C C . SER A 1 84 ? 19.490 9.736 -14.763 1.00 82.38 84 SER A C 1
ATOM 619 O O . SER A 1 84 ? 20.676 9.550 -15.012 1.00 82.38 84 SER A O 1
ATOM 621 N N . GLY A 1 85 ? 18.542 9.467 -15.667 1.00 83.81 85 GLY A N 1
ATOM 622 C CA . GLY A 1 85 ? 18.796 8.956 -17.020 1.00 83.81 85 GLY A CA 1
ATOM 623 C C . GLY A 1 85 ? 19.060 7.447 -17.108 1.00 83.81 85 GLY A C 1
ATOM 624 O O . GLY A 1 85 ? 19.186 6.913 -18.208 1.00 83.81 85 GLY A O 1
ATOM 625 N N . LYS A 1 86 ? 19.116 6.737 -15.973 1.00 85.50 86 LYS A N 1
ATOM 626 C CA . LYS A 1 86 ? 19.328 5.282 -15.918 1.00 85.50 86 LYS A CA 1
ATOM 627 C C . LYS A 1 86 ? 18.086 4.515 -16.379 1.00 85.50 86 LYS A C 1
ATOM 629 O O . LYS A 1 86 ? 16.989 4.805 -15.910 1.00 85.50 86 LYS A O 1
ATOM 634 N N . GLU A 1 87 ? 18.269 3.486 -17.205 1.00 86.50 87 GLU A N 1
ATOM 635 C CA . GLU A 1 87 ? 17.202 2.548 -17.585 1.00 86.50 87 GLU A CA 1
ATOM 636 C C . GLU A 1 87 ? 16.613 1.835 -16.359 1.00 86.50 87 GLU A C 1
ATOM 638 O O . GLU A 1 87 ? 17.350 1.283 -15.533 1.00 86.50 87 GLU A O 1
ATOM 643 N N . ILE A 1 88 ? 15.281 1.817 -16.251 1.00 88.19 88 ILE A N 1
ATOM 644 C CA . ILE A 1 88 ? 14.567 1.234 -15.097 1.00 88.19 88 ILE A CA 1
ATOM 645 C C . ILE A 1 88 ? 13.742 -0.011 -15.432 1.00 88.19 88 ILE A C 1
ATOM 647 O O . ILE A 1 88 ? 13.122 -0.575 -14.536 1.00 88.19 88 ILE A O 1
ATOM 651 N N . ALA A 1 89 ? 13.737 -0.451 -16.690 1.00 85.19 89 ALA A N 1
ATOM 652 C CA . ALA A 1 89 ? 12.970 -1.614 -17.153 1.00 85.19 89 ALA A CA 1
ATOM 653 C C . ALA A 1 89 ? 13.786 -2.919 -17.241 1.00 85.19 89 ALA A C 1
ATOM 655 O O . ALA A 1 89 ? 13.257 -3.974 -17.596 1.00 85.19 89 ALA A O 1
ATOM 656 N N . SER A 1 90 ? 15.080 -2.860 -16.917 1.00 81.69 90 SER A N 1
ATOM 657 C CA . SER A 1 90 ? 15.981 -4.015 -16.944 1.00 81.69 90 SER A CA 1
ATOM 658 C C . SER A 1 90 ? 15.691 -4.993 -15.804 1.00 81.69 90 SER A C 1
ATOM 660 O O . SER A 1 90 ? 15.486 -4.587 -14.663 1.00 81.69 90 SER A O 1
ATOM 662 N N . CYS A 1 91 ? 15.775 -6.300 -16.072 1.00 79.19 91 CYS A N 1
ATOM 663 C CA . CYS A 1 91 ? 15.395 -7.356 -15.122 1.00 79.19 91 CYS A CA 1
ATOM 664 C C . CYS A 1 91 ? 16.087 -7.226 -13.752 1.00 79.19 91 CYS A C 1
ATOM 666 O O . CYS A 1 91 ? 15.434 -7.348 -12.722 1.00 79.19 91 CYS A O 1
ATOM 668 N N . GLY A 1 92 ? 17.393 -6.926 -13.729 1.00 79.88 92 GLY A N 1
ATOM 669 C CA . GLY A 1 92 ? 18.180 -6.781 -12.492 1.00 79.88 92 GLY A CA 1
ATOM 670 C C . GLY A 1 92 ? 17.844 -5.540 -11.653 1.00 79.88 92 GLY A C 1
ATOM 671 O O . GLY A 1 92 ? 18.280 -5.424 -10.505 1.00 79.88 92 GLY A O 1
ATOM 672 N N . VAL A 1 93 ? 17.053 -4.607 -12.194 1.00 85.44 93 VAL A N 1
ATOM 673 C CA . VAL A 1 93 ? 16.520 -3.475 -11.422 1.00 85.44 93 VAL A CA 1
ATOM 674 C C . VAL A 1 93 ? 15.509 -3.995 -10.404 1.00 85.44 93 VAL A C 1
ATOM 676 O O . VAL A 1 93 ? 15.624 -3.673 -9.223 1.00 85.44 93 VAL A O 1
ATOM 679 N N . CYS A 1 94 ? 14.599 -4.867 -10.839 1.00 84.81 94 CYS A N 1
ATOM 680 C CA . CYS A 1 94 ? 13.541 -5.431 -10.003 1.00 84.81 94 CYS A CA 1
ATOM 681 C C . CYS A 1 94 ? 13.955 -6.748 -9.343 1.00 84.81 94 CYS A C 1
ATOM 683 O O . CYS A 1 94 ? 13.581 -6.996 -8.207 1.00 84.81 94 CYS A O 1
ATOM 685 N N . HIS A 1 95 ? 14.746 -7.589 -10.002 1.00 83.50 95 HIS A N 1
ATOM 686 C CA . HIS A 1 95 ? 15.119 -8.898 -9.472 1.00 83.50 95 HIS A CA 1
ATOM 687 C C . HIS A 1 95 ? 16.479 -8.896 -8.778 1.00 83.50 95 HIS A C 1
ATOM 689 O O . HIS A 1 95 ? 17.388 -8.145 -9.137 1.00 83.50 95 HIS A O 1
ATOM 695 N N . ASP A 1 96 ? 16.595 -9.750 -7.765 1.00 77.06 96 ASP A N 1
ATOM 696 C CA . ASP A 1 96 ? 17.844 -10.098 -7.090 1.00 77.06 96 ASP A CA 1
ATOM 697 C C . ASP A 1 96 ? 17.884 -11.618 -6.856 1.00 77.06 96 ASP A C 1
ATOM 699 O O . ASP A 1 96 ? 16.845 -12.242 -6.608 1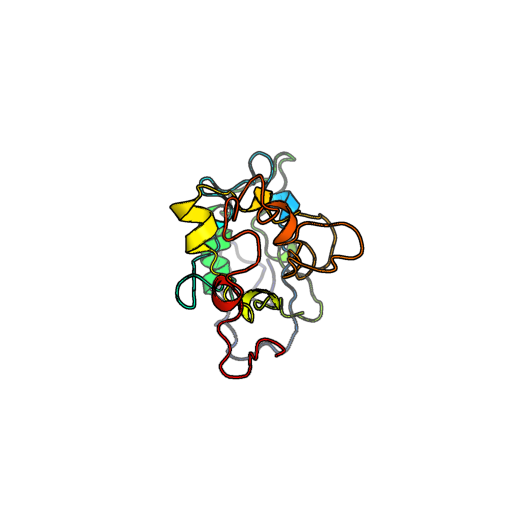.00 77.06 96 ASP A O 1
ATOM 703 N N . GLN A 1 97 ? 19.070 -12.218 -6.944 1.00 74.56 97 GLN A N 1
ATOM 704 C CA . GLN A 1 97 ? 19.288 -13.657 -6.756 1.00 74.56 97 GLN A CA 1
ATOM 705 C C . GLN A 1 97 ? 19.310 -13.992 -5.260 1.00 74.56 97 GLN A C 1
ATOM 707 O O . GLN A 1 97 ? 20.350 -14.258 -4.664 1.00 74.56 97 GLN A O 1
ATOM 712 N N . LYS A 1 98 ? 18.141 -13.905 -4.625 1.00 73.31 98 LYS A N 1
ATOM 713 C CA . LYS A 1 98 ? 17.944 -14.111 -3.187 1.00 73.31 98 LYS A CA 1
ATOM 714 C C . LYS A 1 98 ? 16.667 -14.894 -2.922 1.00 73.31 98 LYS A C 1
ATOM 716 O O . LYS A 1 98 ? 15.735 -14.874 -3.723 1.00 73.31 98 LYS A O 1
ATOM 721 N N . ALA A 1 99 ? 16.606 -15.518 -1.746 1.00 73.38 99 ALA A N 1
ATOM 722 C CA . ALA A 1 99 ? 15.415 -16.208 -1.268 1.00 73.38 99 ALA A CA 1
ATOM 723 C C . ALA A 1 99 ? 14.167 -15.312 -1.354 1.00 73.38 99 ALA A C 1
ATOM 725 O O . ALA A 1 99 ? 14.185 -14.148 -0.944 1.00 73.38 99 ALA A O 1
ATOM 726 N N . PHE A 1 100 ? 13.076 -15.870 -1.879 1.00 74.19 100 PHE A N 1
ATOM 727 C CA . PHE A 1 100 ? 11.797 -15.177 -1.956 1.00 74.19 100 PHE A CA 1
ATOM 728 C C . PHE A 1 100 ? 11.119 -15.168 -0.582 1.00 74.19 100 PHE A C 1
ATOM 730 O O . PHE A 1 100 ? 10.863 -16.221 0.003 1.00 74.19 100 PHE A O 1
ATOM 737 N N . ALA A 1 101 ? 10.777 -13.979 -0.088 1.00 73.25 101 ALA A N 1
ATOM 738 C CA . ALA A 1 101 ? 10.000 -13.813 1.134 1.00 73.25 101 ALA A CA 1
ATOM 739 C C . ALA A 1 101 ? 8.566 -13.394 0.787 1.00 73.25 101 ALA A C 1
ATOM 741 O O . ALA A 1 101 ? 8.335 -12.323 0.223 1.00 73.25 101 ALA A O 1
ATOM 742 N N . ARG A 1 102 ? 7.575 -14.220 1.149 1.00 72.19 102 ARG A N 1
ATOM 743 C CA . ARG A 1 102 ? 6.166 -13.847 0.962 1.00 72.19 102 ARG A CA 1
ATOM 744 C C . ARG A 1 102 ? 5.807 -12.658 1.846 1.00 72.19 102 ARG A C 1
ATOM 746 O O . ARG A 1 102 ? 6.019 -12.678 3.055 1.00 72.19 102 ARG A O 1
ATOM 753 N N . THR A 1 103 ? 5.167 -11.664 1.238 1.00 70.38 103 THR A N 1
ATOM 754 C CA . THR A 1 103 ? 4.502 -10.591 1.978 1.00 70.38 103 THR A CA 1
ATOM 755 C C . THR A 1 103 ? 3.142 -11.087 2.465 1.00 70.38 103 THR A C 1
ATOM 757 O O . THR A 1 103 ? 2.327 -11.554 1.668 1.00 70.38 103 THR A O 1
ATOM 760 N N . ALA A 1 104 ? 2.899 -11.012 3.773 1.00 70.06 104 ALA A N 1
ATOM 761 C CA . ALA A 1 104 ? 1.603 -11.348 4.350 1.00 70.06 104 ALA A CA 1
ATOM 762 C C . ALA A 1 104 ? 0.537 -10.330 3.906 1.00 70.06 104 ALA A C 1
ATOM 764 O O . ALA A 1 104 ? 0.780 -9.126 3.901 1.00 70.06 104 ALA A O 1
ATOM 765 N N . THR A 1 105 ? -0.655 -10.810 3.545 1.00 65.69 105 THR A N 1
ATOM 766 C CA . THR A 1 105 ? -1.799 -9.973 3.128 1.00 65.69 105 THR A CA 1
ATOM 767 C C . THR A 1 105 ? -2.836 -9.781 4.233 1.00 65.69 105 THR A C 1
ATOM 769 O O . THR A 1 105 ? -3.850 -9.115 4.021 1.00 65.69 105 THR A O 1
ATOM 772 N N . ASN A 1 106 ? -2.629 -10.383 5.407 1.00 62.84 106 ASN A N 1
ATOM 773 C CA . ASN A 1 106 ? -3.590 -10.409 6.501 1.00 62.84 106 ASN A CA 1
ATOM 774 C C . ASN A 1 106 ? -3.113 -9.584 7.705 1.00 62.84 106 ASN A C 1
ATOM 776 O O . ASN A 1 106 ? -2.126 -9.908 8.357 1.00 62.84 106 ASN A O 1
ATOM 780 N N . ALA A 1 107 ? -3.872 -8.547 8.055 1.00 69.75 107 ALA A N 1
ATOM 781 C CA . ALA A 1 107 ? -3.705 -7.837 9.316 1.00 69.75 107 ALA A CA 1
ATOM 782 C C . ALA A 1 107 ? -4.606 -8.455 10.396 1.00 69.75 107 ALA A C 1
ATOM 784 O O . ALA A 1 107 ? -5.729 -8.885 10.119 1.00 69.75 107 ALA A O 1
ATOM 785 N N . SER A 1 108 ? -4.151 -8.443 11.651 1.00 66.19 108 SER A N 1
ATOM 786 C CA . SER A 1 108 ? -4.969 -8.838 12.808 1.00 66.19 108 SER A CA 1
ATOM 787 C C . SER A 1 108 ? -6.262 -8.020 12.920 1.00 66.19 108 SER A C 1
ATOM 789 O O . SER A 1 108 ? -7.274 -8.549 13.375 1.00 66.19 108 SER A O 1
ATOM 791 N N . ALA A 1 109 ? -6.264 -6.778 12.421 1.00 65.38 109 ALA A N 1
ATOM 792 C CA . ALA A 1 109 ? -7.431 -5.898 12.363 1.00 65.38 109 ALA A CA 1
ATOM 793 C C . ALA A 1 109 ? -8.631 -6.484 11.613 1.00 65.38 109 ALA A C 1
ATOM 795 O O . ALA A 1 109 ? -9.777 -6.223 11.973 1.00 65.38 109 ALA A O 1
ATOM 796 N N . PHE A 1 110 ? -8.394 -7.356 10.635 1.00 63.72 110 PHE A N 1
ATOM 797 C CA . PHE A 1 110 ? -9.472 -8.031 9.915 1.00 63.72 110 PHE A CA 1
ATOM 798 C C . PHE A 1 110 ? -10.256 -9.020 10.784 1.00 63.72 110 PHE A C 1
ATOM 800 O O . PHE A 1 110 ? -11.349 -9.429 10.407 1.00 63.72 110 PHE A O 1
ATOM 807 N N . ARG A 1 111 ? -9.736 -9.387 11.963 1.00 70.56 111 ARG A N 1
ATOM 808 C CA . ARG A 1 111 ? -10.422 -10.265 12.922 1.00 70.56 111 ARG A CA 1
ATOM 809 C C . ARG A 1 111 ? -11.432 -9.525 13.805 1.00 70.56 111 ARG A C 1
ATOM 811 O O . ARG A 1 111 ? -12.258 -10.177 14.429 1.00 70.56 111 ARG A O 1
ATOM 818 N N . VAL A 1 112 ? -11.388 -8.190 13.848 1.00 76.12 112 VAL A N 1
ATOM 819 C CA . VAL A 1 112 ? -12.289 -7.343 14.657 1.00 76.12 112 VAL A CA 1
ATOM 820 C C . VAL A 1 112 ? -13.189 -6.467 13.778 1.00 76.12 112 VAL A C 1
ATOM 822 O O . VAL A 1 112 ? -13.416 -5.294 14.057 1.00 76.12 112 VAL A O 1
ATOM 825 N N . GLY A 1 113 ? -13.678 -7.032 12.669 1.00 79.75 113 GLY A N 1
ATOM 826 C CA . GLY A 1 113 ? -14.717 -6.403 11.846 1.00 79.75 113 GLY A CA 1
ATOM 827 C C . GLY A 1 113 ? -14.271 -5.206 10.997 1.00 79.75 113 GLY A C 1
ATOM 828 O O . GLY A 1 113 ? -15.122 -4.511 10.444 1.00 79.75 113 GLY A O 1
ATOM 829 N N . PHE A 1 114 ? -12.967 -4.953 10.854 1.00 87.00 114 PHE A N 1
ATOM 830 C CA . PHE A 1 114 ? -12.477 -3.850 10.026 1.00 87.00 114 PHE A CA 1
ATOM 831 C C . PHE A 1 114 ? -12.649 -4.118 8.521 1.00 87.00 114 PHE A C 1
ATOM 833 O O . PHE A 1 114 ? -12.286 -5.182 8.015 1.00 87.00 114 PHE A O 1
ATOM 840 N N . VAL A 1 115 ? -13.134 -3.108 7.789 1.00 86.81 115 VAL A N 1
ATOM 841 C CA . VAL A 1 115 ? -13.315 -3.138 6.329 1.00 86.81 115 VAL A CA 1
ATOM 842 C C . VAL A 1 115 ? -12.795 -1.831 5.718 1.00 86.81 115 VAL A C 1
ATOM 844 O O . VAL A 1 115 ? -13.298 -0.751 6.044 1.00 86.81 115 VAL A O 1
ATOM 847 N N . HIS A 1 116 ? -11.836 -1.913 4.787 1.00 88.56 116 HIS A N 1
ATOM 848 C CA . HIS A 1 116 ? -11.248 -0.750 4.110 1.00 88.56 116 HIS A CA 1
ATOM 849 C C . HIS A 1 116 ? -12.294 0.069 3.357 1.00 88.56 116 HIS A C 1
ATOM 851 O O . HIS A 1 116 ? -12.293 1.286 3.468 1.00 88.56 116 HIS A O 1
ATOM 857 N N . SER A 1 117 ? -13.235 -0.555 2.641 1.00 85.31 117 SER A N 1
ATOM 858 C CA . SER A 1 117 ? -14.248 0.178 1.857 1.00 85.31 117 SER A CA 1
ATOM 859 C C . SER A 1 117 ? -15.161 1.072 2.711 1.00 85.31 117 SER A C 1
ATOM 861 O O . SER A 1 117 ? -15.694 2.071 2.222 1.00 85.31 117 SER A O 1
ATOM 863 N N . LYS A 1 118 ? -15.321 0.758 4.004 1.00 88.19 118 LYS A N 1
ATOM 864 C CA . LYS A 1 118 ? -16.073 1.592 4.954 1.00 88.19 118 LYS A CA 1
ATOM 865 C C . LYS A 1 118 ? -15.297 2.835 5.394 1.00 88.19 118 LYS A C 1
ATOM 867 O O . LYS A 1 118 ? -15.934 3.817 5.747 1.00 88.19 118 LYS A O 1
ATOM 872 N N . HIS A 1 119 ? -13.969 2.806 5.336 1.00 89.38 119 HIS A N 1
ATOM 873 C CA . HIS A 1 119 ? -13.104 3.908 5.762 1.00 89.38 119 HIS A CA 1
ATOM 874 C C . HIS A 1 119 ? -12.577 4.706 4.562 1.00 89.38 119 HIS A C 1
ATOM 876 O O . HIS A 1 119 ? -12.665 5.926 4.537 1.00 89.38 119 HIS A O 1
ATOM 882 N N . ALA A 1 120 ? -12.136 4.026 3.507 1.00 86.25 120 ALA A N 1
ATOM 883 C CA . ALA A 1 120 ? -11.675 4.661 2.282 1.00 86.25 120 ALA A CA 1
ATOM 884 C C . ALA A 1 120 ? -12.828 5.351 1.540 1.00 86.25 120 ALA A C 1
ATOM 886 O O . ALA A 1 120 ? -12.923 6.571 1.523 1.00 86.25 120 ALA A O 1
ATOM 887 N N . SER A 1 121 ? -13.770 4.589 0.979 1.00 78.50 121 SER A N 1
ATOM 888 C CA . SER A 1 121 ? -14.790 5.158 0.088 1.00 78.50 121 SER A CA 1
ATOM 889 C C . SER A 1 121 ? -15.846 5.989 0.823 1.00 78.50 121 SER A C 1
ATOM 891 O O . SER A 1 121 ? -16.249 7.040 0.334 1.00 78.50 121 SER A O 1
ATOM 893 N N . ARG A 1 122 ? -16.320 5.532 1.992 1.00 80.31 122 ARG A N 1
ATOM 894 C CA . ARG A 1 122 ? -17.425 6.209 2.703 1.00 80.31 122 ARG A CA 1
ATOM 895 C C . ARG A 1 122 ? -16.981 7.388 3.557 1.00 80.31 122 ARG A C 1
ATOM 897 O O . ARG A 1 122 ? -17.735 8.345 3.671 1.00 80.31 122 ARG A O 1
ATOM 904 N N . GLN A 1 123 ? -15.797 7.312 4.159 1.00 85.81 123 GLN A N 1
ATOM 905 C CA . GLN A 1 123 ? -15.265 8.380 5.013 1.00 85.81 123 GLN A CA 1
ATOM 906 C C . GLN A 1 123 ? -14.199 9.220 4.299 1.00 85.81 123 GLN A C 1
ATOM 908 O O . GLN A 1 123 ? -13.672 10.153 4.898 1.00 85.81 123 GLN A O 1
ATOM 913 N N . ARG A 1 124 ? -13.906 8.913 3.024 1.00 86.50 124 ARG A N 1
ATOM 914 C CA . ARG A 1 124 ? -12.918 9.607 2.184 1.00 86.50 124 ARG A CA 1
ATOM 915 C C . ARG A 1 124 ? -11.535 9.669 2.841 1.00 86.50 124 ARG A C 1
ATOM 917 O O . ARG A 1 124 ? -10.853 10.685 2.767 1.00 86.50 124 ARG A O 1
ATOM 924 N N . LEU A 1 125 ? -11.147 8.590 3.525 1.00 90.62 125 LEU A N 1
ATOM 925 C CA . LEU A 1 125 ? -9.818 8.467 4.115 1.00 90.62 125 LEU A CA 1
ATOM 926 C C . LEU A 1 125 ? -8.841 7.876 3.100 1.00 90.62 125 LEU A C 1
ATOM 928 O O . LEU A 1 125 ? -9.104 6.846 2.481 1.00 90.62 125 LEU A O 1
ATOM 932 N N . GLU A 1 126 ? -7.686 8.514 2.974 1.00 89.81 126 GLU A N 1
ATOM 933 C CA . GLU A 1 126 ? -6.598 8.052 2.118 1.00 89.81 126 GLU A CA 1
ATOM 934 C C . GLU A 1 126 ? -5.782 6.960 2.822 1.00 89.81 126 GLU A C 1
ATOM 936 O O . GLU A 1 126 ? -5.728 6.903 4.052 1.00 89.81 126 GLU A O 1
ATOM 941 N N . CYS A 1 127 ? -5.066 6.120 2.061 1.00 89.56 127 CYS A N 1
ATOM 942 C CA . CYS A 1 127 ? -4.209 5.070 2.638 1.00 89.56 127 CYS A CA 1
ATOM 943 C C . CYS A 1 127 ? -3.238 5.649 3.688 1.00 89.56 127 CYS A C 1
ATOM 945 O O . CYS A 1 127 ? -3.041 5.076 4.760 1.00 89.56 127 CYS A O 1
ATOM 947 N N . ALA A 1 128 ? -2.669 6.823 3.387 1.00 89.25 128 ALA A N 1
ATOM 948 C CA . ALA A 1 128 ? -1.702 7.523 4.231 1.00 89.25 128 ALA A CA 1
ATOM 949 C C . ALA A 1 128 ? -2.302 8.077 5.536 1.00 89.25 128 ALA A C 1
ATOM 951 O O . ALA A 1 128 ? -1.562 8.413 6.455 1.00 89.25 128 ALA A O 1
ATOM 952 N N . SER A 1 129 ? -3.634 8.152 5.655 1.00 90.94 129 SER A N 1
ATOM 953 C CA . SER A 1 129 ? -4.295 8.545 6.905 1.00 90.94 129 SER A CA 1
ATOM 954 C C . SER A 1 129 ? -4.158 7.484 8.001 1.00 90.94 129 SER A C 1
ATOM 956 O O . SER A 1 129 ? -4.338 7.800 9.174 1.00 90.94 129 SER A O 1
ATOM 958 N N . CYS A 1 130 ? -3.847 6.238 7.634 1.00 90.00 130 CYS A N 1
ATOM 959 C CA . CYS A 1 130 ? -3.687 5.126 8.571 1.00 90.00 130 CYS A CA 1
ATOM 960 C C . CYS A 1 130 ? -2.309 4.464 8.463 1.00 90.00 130 CYS A C 1
ATOM 962 O O . CYS A 1 130 ? -1.745 4.039 9.470 1.00 90.00 130 CYS A O 1
ATOM 964 N N . HIS A 1 131 ? -1.767 4.373 7.251 1.00 91.19 131 HIS A N 1
ATOM 965 C CA . HIS A 1 131 ? -0.529 3.665 6.967 1.00 91.19 131 HIS A CA 1
ATOM 966 C C . HIS A 1 131 ? 0.638 4.632 6.786 1.00 91.19 131 HIS A C 1
ATOM 968 O O . HIS A 1 131 ? 0.558 5.616 6.055 1.00 91.19 131 HIS A O 1
ATOM 974 N N . THR A 1 132 ? 1.759 4.296 7.407 1.00 91.12 132 THR A N 1
ATOM 975 C CA . THR A 1 132 ? 3.049 4.949 7.192 1.00 91.12 132 THR A CA 1
ATOM 976 C C . THR A 1 132 ? 3.852 4.110 6.215 1.00 91.12 132 THR A C 1
ATOM 978 O O . THR A 1 132 ? 3.884 2.884 6.336 1.00 91.12 132 THR A O 1
ATOM 981 N N . LEU A 1 133 ? 4.497 4.776 5.260 1.00 92.19 133 LEU A N 1
ATOM 982 C CA . LEU A 1 133 ? 5.400 4.147 4.306 1.00 92.19 133 LEU A CA 1
ATOM 983 C C . LEU A 1 133 ? 6.842 4.358 4.766 1.00 92.19 133 LEU A C 1
ATOM 985 O O . LEU A 1 133 ? 7.233 5.478 5.087 1.00 92.19 133 LEU A O 1
ATOM 989 N N . SER A 1 134 ? 7.623 3.285 4.812 1.00 91.88 134 SER A N 1
ATOM 990 C CA . SER A 1 134 ? 9.008 3.297 5.279 1.00 91.88 134 SER A CA 1
ATOM 991 C C . SER A 1 134 ? 9.918 2.680 4.227 1.00 91.88 134 SER A C 1
ATOM 993 O O . SER A 1 134 ? 9.766 1.509 3.880 1.00 91.88 134 SER A O 1
ATOM 995 N N . ALA A 1 135 ? 10.865 3.478 3.736 1.00 91.12 135 ALA A N 1
ATOM 996 C CA . ALA A 1 135 ? 11.852 3.042 2.758 1.00 91.12 135 ALA A CA 1
ATOM 997 C C . ALA A 1 135 ? 12.876 2.081 3.381 1.00 91.12 135 ALA A C 1
ATOM 999 O O . ALA A 1 135 ? 13.186 2.172 4.571 1.00 91.12 135 ALA A O 1
ATOM 1000 N N . GLY A 1 136 ? 13.425 1.174 2.573 1.00 85.88 136 GLY A N 1
ATOM 1001 C CA . GLY A 1 136 ? 14.582 0.347 2.951 1.00 85.88 136 GLY A CA 1
ATOM 1002 C C . GLY A 1 136 ? 14.299 -0.794 3.939 1.00 85.88 136 GLY A C 1
ATOM 1003 O O . GLY A 1 136 ? 15.189 -1.595 4.223 1.00 85.88 136 GLY A O 1
ATOM 1004 N N . LEU A 1 137 ? 13.066 -0.922 4.435 1.00 87.38 137 LEU A N 1
ATOM 1005 C CA . LEU A 1 137 ? 12.634 -2.098 5.188 1.00 87.38 137 LEU A CA 1
ATOM 1006 C C . LEU A 1 137 ? 12.332 -3.276 4.245 1.00 87.38 137 LEU A C 1
ATOM 1008 O O . LEU A 1 137 ? 12.008 -3.060 3.071 1.00 87.38 137 LEU A O 1
ATOM 1012 N N . PRO A 1 138 ? 12.363 -4.530 4.745 1.00 84.75 138 PRO A N 1
ATOM 1013 C CA . PRO A 1 138 ? 11.832 -5.671 4.002 1.00 84.75 138 PRO A CA 1
ATOM 1014 C C . PRO A 1 138 ? 10.405 -5.387 3.521 1.00 84.75 138 PRO A C 1
ATOM 1016 O O . PRO A 1 138 ? 9.624 -4.808 4.274 1.00 84.75 138 PRO A O 1
ATOM 1019 N N . GLN A 1 139 ? 10.047 -5.820 2.307 1.00 81.94 139 GLN A N 1
ATOM 1020 C CA . GLN A 1 139 ? 8.790 -5.447 1.633 1.00 81.94 139 GLN A CA 1
ATOM 1021 C C . GLN A 1 139 ? 7.545 -5.585 2.526 1.00 81.94 139 GLN A C 1
ATOM 1023 O O . GLN A 1 139 ? 6.728 -4.670 2.595 1.00 81.94 139 GLN A O 1
ATOM 1028 N N . GLY A 1 140 ? 7.438 -6.675 3.295 1.00 81.00 140 GLY A N 1
ATOM 1029 C CA . GLY A 1 140 ? 6.319 -6.902 4.220 1.00 81.00 140 GLY A CA 1
ATOM 1030 C C . GLY A 1 140 ? 6.267 -5.992 5.455 1.00 81.00 140 GLY A C 1
ATOM 1031 O O . GLY A 1 140 ? 5.340 -6.106 6.249 1.00 81.00 140 GLY A O 1
ATOM 1032 N N . ARG A 1 141 ? 7.247 -5.103 5.639 1.00 86.12 141 ARG A N 1
ATOM 1033 C CA . ARG A 1 141 ? 7.331 -4.115 6.727 1.00 86.12 141 ARG A CA 1
ATOM 1034 C C . ARG A 1 141 ? 7.357 -2.666 6.236 1.00 86.12 141 ARG A C 1
ATOM 1036 O O . ARG A 1 141 ? 7.379 -1.765 7.065 1.00 86.12 141 ARG A O 1
ATOM 1043 N N . GLN A 1 142 ? 7.353 -2.433 4.923 1.00 89.81 142 GLN A N 1
ATOM 1044 C CA . GLN A 1 142 ? 7.399 -1.083 4.349 1.00 89.81 142 GLN A CA 1
ATOM 1045 C C . GLN A 1 142 ? 6.097 -0.302 4.533 1.00 89.81 142 GLN A C 1
ATOM 1047 O O . GLN A 1 142 ? 6.115 0.920 4.466 1.00 89.81 142 GLN A O 1
ATOM 1052 N N . VAL A 1 143 ? 4.974 -0.990 4.747 1.00 89.56 143 VAL A N 1
ATOM 1053 C CA . VAL A 1 143 ? 3.673 -0.376 5.026 1.00 89.56 143 VAL A CA 1
ATOM 1054 C C . VAL A 1 143 ? 3.292 -0.732 6.457 1.00 89.56 143 VAL A C 1
ATOM 1056 O O . VAL A 1 143 ? 3.167 -1.912 6.791 1.00 89.56 143 VAL A O 1
ATOM 1059 N N . SER A 1 144 ? 3.128 0.269 7.323 1.00 88.88 144 SER A N 1
ATOM 1060 C CA . SER A 1 144 ? 2.736 0.023 8.714 1.00 88.88 144 SER A CA 1
ATOM 1061 C C . SER A 1 144 ? 1.344 -0.613 8.786 1.00 88.88 144 SER A C 1
ATOM 1063 O O . SER A 1 144 ? 0.531 -0.453 7.883 1.00 88.88 144 SER A O 1
ATOM 1065 N N . SER A 1 145 ? 1.044 -1.348 9.854 1.00 85.25 145 SER A N 1
ATOM 1066 C CA . SER A 1 145 ? -0.305 -1.870 10.108 1.00 85.25 145 SER A CA 1
ATOM 1067 C C . SER A 1 145 ? -0.876 -1.193 11.351 1.00 85.25 145 SER A C 1
ATOM 1069 O O . SER A 1 145 ? -0.293 -1.361 12.427 1.00 85.25 145 SER A O 1
ATOM 1071 N N . PRO A 1 146 ? -1.989 -0.442 11.238 1.00 86.62 146 PRO A N 1
ATOM 1072 C CA . PRO A 1 146 ? -2.668 0.112 12.398 1.00 86.62 146 PRO A CA 1
ATOM 1073 C C . PRO A 1 146 ? -3.038 -0.980 13.395 1.00 86.62 146 PRO A C 1
ATOM 1075 O O . PRO A 1 146 ? -3.461 -2.079 13.020 1.00 86.62 146 PRO A O 1
ATOM 1078 N N . ARG A 1 147 ? -2.903 -0.670 14.684 1.00 85.56 147 ARG A N 1
ATOM 1079 C CA . ARG A 1 147 ? -3.341 -1.585 15.735 1.00 85.56 147 ARG A CA 1
ATOM 1080 C C . ARG A 1 147 ? -4.859 -1.622 15.785 1.00 85.56 147 ARG A C 1
ATOM 1082 O O . ARG A 1 147 ? -5.525 -0.591 15.844 1.00 85.56 147 ARG A O 1
ATOM 1089 N N . ALA A 1 148 ? -5.393 -2.831 15.847 1.00 84.75 148 ALA A N 1
ATOM 1090 C CA . ALA A 1 148 ? -6.816 -3.078 15.993 1.00 84.75 148 ALA A CA 1
ATOM 1091 C C . ALA A 1 148 ? -7.264 -2.925 17.455 1.00 84.75 148 ALA A C 1
ATOM 1093 O O . ALA A 1 148 ? -7.722 -3.878 18.080 1.00 84.75 148 ALA A O 1
ATOM 1094 N N . ALA A 1 149 ? -7.030 -1.744 18.021 1.00 84.62 149 ALA A N 1
ATOM 1095 C CA . ALA A 1 149 ? -7.264 -1.454 19.424 1.00 84.62 149 ALA A CA 1
ATOM 1096 C C . ALA A 1 149 ? -7.942 -0.090 19.579 1.00 84.62 149 ALA A C 1
ATOM 1098 O O . ALA A 1 149 ? -7.487 0.915 19.033 1.00 84.62 149 ALA A O 1
ATOM 1099 N N . GLU A 1 150 ? -9.041 -0.085 20.325 1.00 84.50 150 GLU A N 1
ATOM 1100 C CA . GLU A 1 150 ? -9.767 1.116 20.751 1.00 84.50 150 GLU A CA 1
ATOM 1101 C C . GLU A 1 150 ? -9.626 1.349 22.266 1.00 84.50 150 GLU A C 1
ATOM 1103 O O . GLU A 1 150 ? -9.768 2.464 22.749 1.00 84.50 150 GLU A O 1
ATOM 1108 N N . HIS A 1 151 ? -9.250 0.313 23.016 1.00 81.62 151 HIS A N 1
ATOM 1109 C CA . HIS A 1 151 ? -9.099 0.332 24.470 1.00 81.62 151 HIS A CA 1
ATOM 1110 C C . HIS A 1 151 ? -7.705 -0.171 24.854 1.00 81.62 151 HIS A C 1
ATOM 1112 O O . HIS A 1 151 ? -7.128 -0.995 24.140 1.00 81.62 151 HIS A O 1
ATOM 1118 N N . PHE A 1 152 ? -7.183 0.311 25.988 1.00 82.56 152 PHE A N 1
ATOM 1119 C CA . PHE A 1 152 ? -5.888 -0.096 26.560 1.00 82.56 152 PHE A CA 1
ATOM 1120 C C . PHE A 1 152 ? -4.719 -0.031 25.564 1.00 82.56 152 PHE A C 1
ATOM 1122 O O . PHE A 1 152 ? -3.820 -0.873 25.574 1.00 82.56 152 PHE A O 1
ATOM 1129 N N . VAL A 1 153 ? -4.742 0.958 24.667 1.00 82.25 153 VAL A N 1
ATOM 1130 C CA . VAL A 1 153 ? -3.685 1.135 23.671 1.00 82.25 153 VAL A CA 1
ATOM 1131 C C . VAL A 1 153 ? -2.396 1.525 24.389 1.00 82.25 153 VAL A C 1
ATOM 1133 O O . VAL A 1 153 ? -2.322 2.580 25.014 1.00 82.25 153 VAL A O 1
ATOM 1136 N N . THR A 1 154 ? -1.376 0.675 24.290 1.00 77.25 154 THR A N 1
ATOM 1137 C CA . THR A 1 154 ? -0.035 0.945 24.815 1.00 77.25 154 THR A CA 1
ATOM 1138 C C . THR A 1 154 ? 0.954 1.180 23.671 1.00 77.25 154 THR A C 1
ATOM 1140 O O . THR A 1 154 ? 0.941 0.492 22.645 1.00 77.25 154 THR A O 1
ATOM 1143 N N . GLY A 1 155 ? 1.824 2.178 23.845 1.00 74.25 155 GLY A N 1
ATOM 1144 C CA . GLY A 1 155 ? 2.807 2.596 22.841 1.00 74.25 155 GLY A CA 1
ATOM 1145 C C . GLY A 1 155 ? 2.245 3.499 21.732 1.00 74.25 155 GLY A C 1
ATOM 1146 O O . GLY A 1 155 ? 1.055 3.793 21.673 1.00 74.25 155 GLY A O 1
ATOM 1147 N N . GLY A 1 156 ? 3.133 3.968 20.850 1.00 74.50 156 GLY A N 1
ATOM 1148 C CA . GLY A 1 156 ? 2.786 4.855 19.734 1.00 74.50 156 GLY A CA 1
ATOM 1149 C C . GLY A 1 156 ? 2.279 4.126 18.480 1.00 74.50 156 GLY A C 1
ATOM 1150 O O . GLY A 1 156 ? 2.459 2.913 18.323 1.00 74.50 156 GLY A O 1
ATOM 1151 N N . GLY A 1 157 ? 1.675 4.888 17.562 1.00 80.69 157 GLY A N 1
ATOM 1152 C CA . GLY A 1 157 ? 1.194 4.427 16.253 1.00 80.69 157 GLY A CA 1
ATOM 1153 C C . GLY A 1 157 ? -0.314 4.609 16.044 1.00 80.69 157 GLY A C 1
ATOM 1154 O O . GLY A 1 157 ? -1.060 4.879 16.981 1.00 80.69 157 GLY A O 1
ATOM 1155 N N . GLN A 1 158 ? -0.763 4.464 14.795 1.00 88.31 158 GLN A N 1
ATOM 1156 C CA . GLN A 1 158 ? -2.185 4.550 14.446 1.00 88.31 158 GLN A CA 1
ATOM 1157 C C . GLN A 1 158 ? -2.958 3.356 15.018 1.00 88.31 158 GLN A C 1
ATOM 1159 O O . GLN A 1 158 ? -2.502 2.209 14.955 1.00 88.31 158 GLN A O 1
ATOM 1164 N N . SER A 1 159 ? -4.140 3.623 15.565 1.00 89.75 159 SER A N 1
ATOM 1165 C CA . SER A 1 159 ? -5.053 2.606 16.089 1.00 89.75 159 SER A CA 1
ATOM 1166 C C . SER A 1 159 ? -6.507 3.014 15.860 1.00 89.75 159 SER A C 1
ATOM 1168 O O . SER A 1 159 ? -6.773 4.141 15.437 1.00 89.75 159 SER A O 1
ATOM 1170 N N . CYS A 1 160 ? -7.460 2.129 16.160 1.00 89.00 160 CYS A N 1
ATOM 1171 C CA . CYS A 1 160 ? -8.881 2.477 16.108 1.00 89.00 160 CYS A CA 1
ATOM 1172 C C . CYS A 1 160 ? -9.169 3.714 16.977 1.00 89.00 160 CYS A C 1
ATOM 1174 O O . CYS A 1 160 ? -9.847 4.633 16.515 1.00 89.00 160 CYS A O 1
ATOM 1176 N N . LEU A 1 161 ? -8.559 3.788 18.170 1.00 88.56 161 LEU A N 1
ATOM 1177 C CA . LEU A 1 161 ? -8.697 4.910 19.107 1.00 88.56 161 LEU A CA 1
ATOM 1178 C C . LEU A 1 161 ? -8.249 6.254 18.515 1.00 88.56 161 LEU A C 1
ATOM 1180 O O . LEU A 1 161 ? -8.698 7.304 18.957 1.00 88.56 161 LEU A O 1
ATOM 1184 N N . THR A 1 162 ? -7.395 6.278 17.489 1.00 90.56 162 THR A N 1
ATOM 1185 C CA . THR A 1 162 ? -6.974 7.551 16.883 1.00 90.56 162 THR A CA 1
ATOM 1186 C C . THR A 1 162 ? -8.160 8.331 16.295 1.00 90.56 162 THR A C 1
ATOM 1188 O O . THR A 1 162 ? -8.152 9.563 16.287 1.00 90.56 162 THR A O 1
ATOM 1191 N N . CYS A 1 163 ? -9.210 7.629 15.860 1.00 90.12 163 CYS A N 1
ATOM 1192 C CA . CYS A 1 163 ? -10.437 8.234 15.337 1.00 90.12 163 CYS A CA 1
ATOM 1193 C C . CYS A 1 163 ? -11.664 7.913 16.192 1.00 90.12 163 CYS A C 1
ATOM 1195 O O . CYS A 1 163 ? -12.492 8.789 16.437 1.00 90.12 163 CYS A O 1
ATOM 1197 N N . HIS A 1 164 ? -11.787 6.673 16.649 1.00 89.56 164 HIS A N 1
ATOM 1198 C CA . HIS A 1 164 ? -12.853 6.213 17.526 1.00 89.56 164 HIS A CA 1
ATOM 1199 C C . HIS A 1 164 ? -12.491 6.553 18.976 1.00 89.56 164 HIS A C 1
ATOM 1201 O O . HIS A 1 164 ? -12.101 5.700 19.756 1.00 89.56 164 HIS A O 1
ATOM 1207 N N . ASN A 1 165 ? -12.516 7.850 19.297 1.00 86.75 165 ASN A N 1
ATOM 1208 C CA . ASN A 1 165 ? -12.136 8.413 20.602 1.00 86.75 165 ASN A CA 1
ATOM 1209 C C . ASN A 1 165 ? -13.282 9.166 21.295 1.00 86.75 165 ASN A C 1
ATOM 1211 O O . ASN A 1 165 ? -13.041 9.964 22.199 1.00 86.75 165 ASN A O 1
ATOM 1215 N N . GLY A 1 166 ? -14.516 9.002 20.819 1.00 84.75 166 GLY A N 1
ATOM 1216 C CA . GLY A 1 166 ? -15.681 9.732 21.321 1.00 84.75 166 GLY A CA 1
ATOM 1217 C C . GLY A 1 166 ? -15.758 11.199 20.881 1.00 84.75 166 GLY A C 1
ATOM 1218 O O . GLY A 1 166 ? -16.813 11.809 21.022 1.00 84.75 166 GLY A O 1
ATOM 1219 N N . LYS A 1 167 ? -14.685 11.768 20.311 1.00 84.12 167 LYS A N 1
ATOM 1220 C CA . LYS A 1 167 ? -14.662 13.138 19.768 1.00 84.12 167 LYS A CA 1
ATOM 1221 C C . LYS A 1 167 ? -14.795 13.152 18.249 1.00 84.12 167 LYS A C 1
ATOM 1223 O O . LYS A 1 167 ? -15.643 13.849 17.708 1.00 84.12 167 LYS A O 1
ATOM 1228 N N . ARG A 1 168 ? -13.952 12.382 17.553 1.00 86.19 168 ARG A N 1
ATOM 1229 C CA . ARG A 1 168 ? -13.916 12.323 16.080 1.00 86.19 168 ARG A CA 1
ATOM 1230 C C . ARG A 1 168 ? -14.897 11.300 15.508 1.00 86.19 168 ARG A C 1
ATOM 1232 O O . ARG A 1 168 ? -15.418 11.495 14.416 1.00 86.19 168 ARG A O 1
ATOM 1239 N N . SER A 1 169 ? -15.133 10.209 16.225 1.00 85.38 169 SER A N 1
ATOM 1240 C CA . SER A 1 169 ? -16.082 9.157 15.865 1.00 85.38 169 SER A CA 1
ATOM 1241 C C . SER A 1 169 ? -16.549 8.436 17.127 1.00 85.38 169 SER A C 1
ATOM 1243 O O . SER A 1 169 ? -15.835 8.423 18.132 1.00 85.38 169 SER A O 1
ATOM 1245 N N . PHE A 1 170 ? -17.744 7.843 17.057 1.00 82.25 170 PHE A N 1
ATOM 1246 C CA . PHE A 1 170 ? -18.421 7.167 18.173 1.00 82.25 170 PHE A CA 1
ATOM 1247 C C . PHE A 1 170 ? -18.645 8.062 19.410 1.00 82.25 170 PHE A C 1
ATOM 1249 O O . PHE A 1 170 ? -18.477 7.614 20.539 1.00 82.25 170 PHE A O 1
ATOM 1256 N N . GLY A 1 171 ? -19.027 9.327 19.197 1.00 73.75 171 GLY A N 1
ATOM 1257 C CA . GLY A 1 171 ? -19.475 10.237 20.262 1.00 73.75 171 GLY A CA 1
ATOM 1258 C C . GLY A 1 171 ? -20.952 10.062 20.651 1.00 73.75 171 GLY A C 1
ATOM 1259 O O . GLY A 1 171 ? -21.675 9.266 20.047 1.00 73.75 171 GLY A O 1
ATOM 1260 N N . GLY A 1 172 ? -21.397 10.835 21.648 1.00 72.31 172 GLY A N 1
ATOM 1261 C CA . GLY A 1 172 ? -22.765 10.803 22.188 1.00 72.31 172 GLY A CA 1
ATOM 1262 C C . GLY A 1 172 ? -23.001 9.677 23.204 1.00 72.31 172 GLY A C 1
ATOM 1263 O O . GLY A 1 172 ? -22.054 9.117 23.754 1.00 72.31 172 GLY A O 1
ATOM 1264 N N . ASP A 1 173 ? -24.263 9.309 23.436 1.00 61.94 173 ASP A N 1
ATOM 1265 C CA . ASP A 1 173 ? -24.667 8.352 24.489 1.00 61.94 173 ASP A CA 1
ATOM 1266 C C . ASP A 1 173 ? -24.089 6.935 24.324 1.00 61.94 173 ASP A C 1
ATOM 1268 O O . ASP A 1 173 ? -24.032 6.154 25.281 1.00 61.94 173 ASP A O 1
ATOM 1272 N N . LEU A 1 174 ? -23.632 6.617 23.108 1.00 60.81 174 LEU A N 1
ATOM 1273 C CA . LEU A 1 174 ? -23.083 5.323 22.702 1.00 60.81 174 LEU A CA 1
ATOM 1274 C C . LEU A 1 174 ? -21.557 5.220 22.857 1.00 60.81 174 LEU A C 1
ATOM 1276 O O . LEU A 1 174 ? -21.012 4.184 22.476 1.00 60.81 174 LEU A O 1
ATOM 1280 N N . ALA A 1 175 ? -20.883 6.248 23.398 1.00 65.88 175 ALA A N 1
ATOM 1281 C CA . ALA A 1 175 ? -19.432 6.332 23.611 1.00 65.88 175 ALA A CA 1
ATOM 1282 C C . ALA A 1 175 ? -18.830 5.031 24.177 1.00 65.88 175 ALA A C 1
ATOM 1284 O O . ALA A 1 175 ? -18.803 4.822 25.386 1.00 65.88 175 ALA A O 1
ATOM 1285 N N . PHE A 1 176 ? -18.348 4.156 23.288 1.00 72.88 176 PHE A N 1
ATOM 1286 C CA . PHE A 1 176 ? -17.773 2.833 23.588 1.00 72.88 176 PHE A CA 1
ATOM 1287 C C . PHE A 1 176 ? -18.727 1.774 24.164 1.00 72.88 176 PHE A C 1
ATOM 1289 O O . PHE A 1 176 ? -18.283 0.704 24.573 1.00 72.88 176 PHE A O 1
ATOM 1296 N N . LYS A 1 177 ? -20.041 2.019 24.160 1.00 76.25 177 LYS A N 1
ATOM 1297 C CA . LYS A 1 177 ? -21.039 1.071 24.690 1.00 76.25 177 LYS A CA 1
ATOM 1298 C C . LYS A 1 177 ? -21.534 0.059 23.653 1.00 76.25 177 LYS A C 1
ATOM 1300 O O . LYS A 1 177 ? -22.104 -0.963 24.013 1.00 76.25 177 LYS A O 1
ATOM 1305 N N . ASP A 1 178 ? -21.304 0.318 22.366 1.00 82.81 178 ASP A N 1
ATOM 1306 C CA . ASP A 1 178 ? -21.742 -0.553 21.267 1.00 82.81 178 ASP A CA 1
ATOM 1307 C C . ASP A 1 178 ? -20.592 -1.434 20.746 1.00 82.81 178 ASP A C 1
ATOM 1309 O O . ASP A 1 178 ? -20.096 -1.293 19.625 1.00 82.81 178 ASP A O 1
ATOM 1313 N N . CYS A 1 179 ? -20.133 -2.354 21.595 1.00 84.44 179 CYS A N 1
ATOM 1314 C CA . CYS A 1 179 ? -18.949 -3.178 21.333 1.00 84.44 179 CYS A CA 1
ATOM 1315 C C . CYS A 1 179 ? -19.117 -4.105 20.113 1.00 84.44 179 CYS A C 1
ATOM 1317 O O . CYS A 1 179 ? -18.136 -4.505 19.478 1.00 84.44 179 CYS A O 1
ATOM 1319 N N . ARG A 1 180 ? -20.365 -4.433 19.747 1.00 85.38 180 ARG A N 1
ATOM 1320 C CA . ARG A 1 180 ? -20.698 -5.278 18.589 1.00 85.38 180 ARG A CA 1
ATOM 1321 C C . ARG A 1 180 ? -20.394 -4.607 17.247 1.00 85.38 180 ARG A C 1
ATOM 1323 O O . ARG A 1 180 ? -20.280 -5.320 16.253 1.00 85.38 180 ARG A O 1
ATOM 1330 N N . ARG A 1 181 ? -20.174 -3.285 17.210 1.00 83.12 181 ARG A N 1
ATOM 1331 C CA . ARG A 1 181 ? -19.720 -2.570 16.000 1.00 83.12 181 ARG A CA 1
ATOM 1332 C C . ARG A 1 181 ? -18.401 -3.096 15.448 1.00 83.12 181 ARG A C 1
ATOM 1334 O O . ARG A 1 181 ? -18.221 -3.114 14.233 1.00 83.12 181 ARG A O 1
ATOM 1341 N N . CYS A 1 182 ? -17.508 -3.535 16.330 1.00 84.19 182 CYS A N 1
ATOM 1342 C CA . CYS A 1 182 ? -16.192 -4.059 15.967 1.00 84.19 182 CYS A CA 1
ATOM 1343 C C . CYS A 1 182 ? -16.106 -5.569 16.262 1.00 84.19 182 CYS A C 1
ATOM 1345 O O . CYS A 1 182 ? -15.619 -6.360 15.454 1.00 84.19 182 CYS A O 1
ATOM 1347 N N . HIS A 1 183 ? -16.653 -6.025 17.390 1.00 85.75 183 HIS A N 1
ATOM 1348 C CA . HIS A 1 183 ? -16.553 -7.423 17.805 1.00 85.75 183 HIS A CA 1
ATOM 1349 C C . HIS A 1 183 ? -17.664 -8.309 17.217 1.00 85.75 183 HIS A C 1
ATOM 1351 O O . HIS A 1 183 ? -18.663 -8.639 17.861 1.00 85.75 183 HIS A O 1
ATOM 1357 N N . THR A 1 184 ? -17.448 -8.734 15.973 1.00 78.25 184 THR A N 1
ATOM 1358 C CA . THR A 1 184 ? -18.395 -9.543 15.181 1.00 78.25 184 THR A CA 1
ATOM 1359 C C . THR A 1 184 ? -18.173 -11.056 15.277 1.00 78.25 184 THR A C 1
ATOM 1361 O O . THR A 1 184 ? -18.958 -11.830 14.735 1.00 78.25 184 THR A O 1
ATOM 1364 N N . GLY A 1 185 ? -17.126 -11.501 15.978 1.00 76.69 185 GLY A N 1
ATOM 1365 C CA . GLY A 1 185 ? -16.856 -12.922 16.192 1.00 76.69 185 GLY A CA 1
ATOM 1366 C C . GLY A 1 185 ? -17.942 -13.599 17.035 1.00 76.69 185 GLY A C 1
ATOM 1367 O O . GLY A 1 185 ? -18.397 -13.046 18.039 1.00 76.69 185 GLY A O 1
ATOM 1368 N N . SER A 1 186 ? -18.317 -14.824 16.663 1.00 77.50 186 SER A N 1
ATOM 1369 C CA . SER A 1 186 ? -19.295 -15.645 17.396 1.00 77.50 186 SER A CA 1
ATOM 1370 C C . SER A 1 186 ? -18.858 -15.968 18.829 1.00 77.50 186 SER A C 1
ATOM 1372 O O . SER A 1 186 ? -19.693 -16.201 19.696 1.00 77.50 186 SER A O 1
ATOM 1374 N N . THR A 1 187 ? -17.553 -15.932 19.099 1.00 78.44 187 THR A N 1
ATOM 1375 C CA . THR A 1 187 ? -16.964 -16.159 20.423 1.00 78.44 187 THR A CA 1
ATOM 1376 C C . THR A 1 187 ? -16.909 -14.906 21.301 1.00 78.44 187 THR A C 1
ATOM 1378 O O . THR A 1 187 ? -16.557 -15.016 22.474 1.00 78.44 187 THR A O 1
ATOM 1381 N N . PHE A 1 188 ? -17.255 -13.719 20.784 1.00 81.38 188 PHE A N 1
ATOM 1382 C CA . PHE A 1 188 ? -17.248 -12.496 21.587 1.00 81.38 188 PHE A CA 1
ATOM 1383 C C . PHE A 1 188 ? -18.389 -12.498 22.609 1.00 81.38 188 PHE A C 1
ATOM 1385 O O . PHE A 1 188 ? -19.570 -12.580 22.247 1.00 81.38 188 PHE A O 1
ATOM 1392 N N . ARG A 1 189 ? -18.014 -12.349 23.881 1.00 77.94 189 ARG A N 1
ATOM 1393 C CA . ARG A 1 189 ? -18.910 -12.173 25.023 1.00 77.94 189 ARG A CA 1
ATOM 1394 C C . ARG A 1 189 ? -18.585 -10.839 25.681 1.00 77.94 189 ARG A C 1
ATOM 1396 O O . ARG A 1 189 ? -17.419 -10.555 25.942 1.00 77.94 189 ARG A O 1
ATOM 1403 N N . LEU A 1 190 ? -19.612 -10.037 25.933 1.00 72.38 190 LEU A N 1
ATOM 1404 C CA . LEU A 1 190 ? -19.495 -8.921 26.863 1.00 72.38 190 LEU A CA 1
ATOM 1405 C C . LEU A 1 190 ? -19.404 -9.533 28.258 1.00 72.38 190 LEU A C 1
ATOM 1407 O O . LEU A 1 190 ? -20.216 -10.401 28.580 1.00 72.38 190 LEU A O 1
ATOM 1411 N N . GLY A 1 191 ? -18.377 -9.160 29.024 1.00 60.88 191 GLY A N 1
ATOM 1412 C CA . GLY A 1 191 ? -18.329 -9.513 30.440 1.00 60.88 191 GLY A CA 1
ATOM 1413 C C . GLY A 1 191 ? -19.620 -9.032 31.096 1.00 60.88 191 GLY A C 1
ATOM 1414 O O . GLY A 1 191 ? -20.025 -7.895 30.846 1.00 60.88 191 GLY A O 1
ATOM 1415 N N . MET A 1 192 ? -20.287 -9.936 31.814 1.00 44.03 192 MET A N 1
ATOM 1416 C CA . MET A 1 192 ? -21.399 -9.588 32.700 1.00 44.03 192 MET A CA 1
ATOM 1417 C C . MET A 1 192 ? -20.899 -8.693 33.827 1.00 44.03 192 MET A C 1
ATOM 1419 O O . MET A 1 192 ? -19.768 -8.951 34.301 1.00 44.03 192 MET A O 1
#